Protein AF-A0A938GWI3-F1 (afdb_monomer)

Structure (mmCIF, N/CA/C/O backbone):
data_AF-A0A938GWI3-F1
#
_entry.id   AF-A0A938GWI3-F1
#
loop_
_atom_site.group_PDB
_atom_site.id
_atom_site.type_symbol
_atom_site.label_atom_id
_atom_site.label_alt_id
_atom_site.label_comp_id
_atom_site.label_asym_id
_atom_site.label_entity_id
_atom_site.label_seq_id
_atom_site.pdbx_PDB_ins_code
_atom_site.Cartn_x
_atom_site.Cartn_y
_atom_site.Cartn_z
_atom_site.occupancy
_atom_site.B_iso_or_equiv
_atom_site.auth_seq_id
_atom_site.auth_comp_id
_atom_site.auth_asym_id
_atom_site.auth_atom_id
_atom_site.pdbx_PDB_model_num
ATOM 1 N N . MET A 1 1 ? -19.642 -51.545 -26.264 1.00 41.78 1 MET A N 1
ATOM 2 C CA . MET A 1 1 ? -19.628 -50.093 -26.541 1.00 41.78 1 MET A CA 1
ATOM 3 C C . MET A 1 1 ? -18.316 -49.538 -25.989 1.00 41.78 1 MET A C 1
ATOM 5 O O . MET A 1 1 ? -18.138 -49.517 -24.781 1.00 41.78 1 MET A O 1
ATOM 9 N N . LYS A 1 2 ? -17.328 -49.290 -26.862 1.00 34.31 2 LYS A N 1
ATOM 10 C CA . LYS A 1 2 ? -15.941 -48.938 -26.495 1.00 34.31 2 LYS A CA 1
ATOM 11 C C . LYS A 1 2 ? -15.847 -47.437 -26.185 1.00 34.31 2 LYS A C 1
ATOM 13 O O . LYS A 1 2 ? -16.178 -46.625 -27.044 1.00 34.31 2 LYS A O 1
ATOM 18 N N . LEU A 1 3 ? -15.401 -47.090 -24.980 1.00 35.56 3 LEU A N 1
ATOM 19 C CA . LEU A 1 3 ? -15.163 -45.714 -24.532 1.00 35.56 3 LEU A CA 1
ATOM 20 C C . LEU A 1 3 ? -13.854 -45.177 -25.140 1.00 35.56 3 LEU A C 1
ATOM 22 O O . LEU A 1 3 ? -12.814 -45.829 -25.057 1.00 35.56 3 LEU A O 1
ATOM 26 N N . ARG A 1 4 ? -13.917 -44.001 -25.776 1.00 36.09 4 ARG A N 1
ATOM 27 C CA . ARG A 1 4 ? -12.752 -43.244 -26.270 1.00 36.09 4 ARG A CA 1
ATOM 28 C C . ARG A 1 4 ? -12.123 -42.429 -25.123 1.00 36.09 4 ARG A C 1
ATOM 30 O O . ARG A 1 4 ? -12.880 -41.911 -24.305 1.00 36.09 4 ARG A O 1
ATOM 37 N N . PRO A 1 5 ? -10.789 -42.248 -25.078 1.00 44.22 5 PRO A N 1
ATOM 38 C CA . PRO A 1 5 ? -10.136 -41.331 -24.143 1.00 44.22 5 PRO A CA 1
ATOM 39 C C . PRO A 1 5 ? -10.112 -39.880 -24.682 1.00 44.22 5 PRO A C 1
ATOM 41 O O . PRO A 1 5 ? -10.332 -39.671 -25.880 1.00 44.22 5 PRO A O 1
ATOM 44 N N . PRO A 1 6 ? -9.853 -38.869 -23.825 1.00 41.25 6 PRO A N 1
ATOM 45 C CA . PRO A 1 6 ? -9.955 -37.459 -24.194 1.00 41.25 6 PRO A CA 1
ATOM 46 C C . PRO A 1 6 ? -8.734 -36.967 -24.987 1.00 41.25 6 PRO A C 1
ATOM 48 O O . PRO A 1 6 ? -7.589 -37.311 -24.685 1.00 41.25 6 PRO A O 1
ATOM 51 N N . LEU A 1 7 ? -8.992 -36.117 -25.987 1.00 37.25 7 LEU A N 1
ATOM 52 C CA . LEU A 1 7 ? -7.980 -35.369 -26.735 1.00 37.25 7 LEU A CA 1
ATOM 53 C C . LEU A 1 7 ? -7.201 -34.440 -25.787 1.00 37.25 7 LEU A C 1
ATOM 55 O O . LEU A 1 7 ? -7.762 -33.497 -25.233 1.00 37.25 7 LEU A O 1
ATOM 59 N N . ARG A 1 8 ? -5.891 -34.666 -25.654 1.00 39.28 8 ARG A N 1
ATOM 60 C CA . ARG A 1 8 ? -4.936 -33.661 -25.171 1.00 39.28 8 ARG A CA 1
ATOM 61 C C . ARG A 1 8 ? -4.488 -32.819 -26.366 1.00 39.28 8 ARG A C 1
ATOM 63 O O . ARG A 1 8 ? -3.848 -33.348 -27.271 1.00 39.28 8 ARG A O 1
ATOM 70 N N . SER A 1 9 ? -4.807 -31.524 -26.377 1.00 36.69 9 SER A N 1
ATOM 71 C CA . SER A 1 9 ? -4.233 -30.582 -27.342 1.00 36.69 9 SER A CA 1
ATOM 72 C C . SER A 1 9 ? -2.778 -30.291 -26.960 1.00 36.69 9 SER A C 1
ATOM 74 O O . SER A 1 9 ? -2.503 -29.507 -26.053 1.00 36.69 9 SER A O 1
ATOM 76 N N . LEU A 1 10 ? -1.840 -30.950 -27.634 1.00 33.00 10 LEU A N 1
ATOM 77 C CA . LEU A 1 10 ? -0.430 -30.573 -27.634 1.00 33.00 10 LEU A CA 1
ATOM 78 C C . LEU A 1 10 ? -0.254 -29.367 -28.563 1.00 33.00 10 LEU A C 1
ATOM 80 O O . LEU A 1 10 ? -0.295 -29.509 -29.783 1.00 33.00 10 LEU A O 1
ATOM 84 N N . LEU A 1 11 ? -0.060 -28.181 -27.987 1.00 32.81 11 LEU A N 1
ATOM 85 C CA . LEU A 1 11 ? 0.461 -27.031 -28.719 1.00 32.81 11 LEU A CA 1
ATOM 86 C C . LEU A 1 11 ? 1.984 -27.207 -28.819 1.00 32.81 11 LEU A C 1
ATOM 88 O O . LEU A 1 11 ? 2.709 -27.008 -27.845 1.00 32.81 11 LEU A O 1
ATOM 92 N N . ALA A 1 12 ? 2.463 -27.660 -29.976 1.00 32.34 12 ALA A N 1
ATOM 93 C CA . ALA A 1 12 ? 3.885 -27.787 -30.264 1.00 32.34 12 ALA A CA 1
ATOM 94 C C . ALA A 1 12 ? 4.472 -26.397 -30.564 1.00 32.34 12 ALA A C 1
ATOM 96 O O . ALA A 1 12 ? 4.184 -25.802 -31.598 1.00 32.34 12 ALA A O 1
ATOM 97 N N . CYS A 1 13 ? 5.289 -25.877 -29.648 1.00 30.31 13 CYS A N 1
ATOM 98 C CA . CYS A 1 13 ? 6.117 -24.697 -29.874 1.00 30.31 13 CYS A CA 1
ATOM 99 C C . CYS A 1 13 ? 7.451 -25.179 -30.464 1.00 30.31 13 CYS A C 1
ATOM 101 O O . CYS A 1 13 ? 8.297 -25.716 -29.750 1.00 30.31 13 CYS A O 1
ATOM 103 N N . SER A 1 14 ? 7.607 -25.091 -31.784 1.00 35.00 14 SER A N 1
ATOM 104 C CA . SER A 1 14 ? 8.823 -25.511 -32.483 1.00 35.00 14 SER A CA 1
ATOM 105 C C . SER A 1 14 ? 9.941 -24.488 -32.275 1.00 35.00 14 SER A C 1
ATOM 107 O O . SER A 1 14 ? 9.940 -23.415 -32.876 1.00 35.00 14 SER A O 1
ATOM 109 N N . LEU A 1 15 ? 10.892 -24.846 -31.411 1.00 34.69 15 LEU A N 1
ATOM 110 C CA . LEU A 1 15 ? 12.183 -24.187 -31.247 1.00 34.69 15 LEU A CA 1
ATOM 111 C C . LEU A 1 15 ? 13.176 -24.863 -32.206 1.00 34.69 15 LEU A C 1
ATOM 113 O O . LEU A 1 15 ? 13.614 -25.983 -31.945 1.00 34.69 15 LEU A O 1
ATOM 117 N N . THR A 1 16 ? 13.523 -24.225 -33.322 1.00 36.66 16 THR A N 1
ATOM 118 C CA . THR A 1 16 ? 14.569 -24.739 -34.220 1.00 36.66 16 THR A CA 1
ATOM 119 C C . THR A 1 16 ? 15.858 -23.958 -33.992 1.00 36.66 16 THR A C 1
ATOM 121 O O . THR A 1 16 ? 16.022 -22.840 -34.473 1.00 36.66 16 THR A O 1
ATOM 124 N N . CYS A 1 17 ? 16.779 -24.562 -33.241 1.00 34.75 17 CYS A N 1
ATOM 125 C CA . CYS A 1 17 ? 18.190 -24.192 -33.234 1.00 34.75 17 CYS A CA 1
ATOM 126 C C . CYS A 1 17 ? 18.841 -24.722 -34.519 1.00 34.75 17 CYS A C 1
ATOM 128 O O . CYS A 1 17 ? 18.759 -25.917 -34.792 1.00 34.75 17 CYS A O 1
ATOM 130 N N . LEU A 1 18 ? 19.522 -23.866 -35.280 1.00 35.09 18 LEU A N 1
ATOM 131 C CA . LEU A 1 18 ? 20.391 -24.283 -36.381 1.00 35.09 18 LEU A CA 1
ATOM 132 C C . LEU A 1 18 ? 21.760 -23.623 -36.213 1.00 35.09 18 LEU A C 1
ATOM 134 O O . LEU A 1 18 ? 21.879 -22.401 -36.249 1.00 35.09 18 LEU A O 1
ATOM 138 N N . ALA A 1 19 ? 22.786 -24.453 -36.041 1.00 35.75 19 ALA A N 1
ATOM 139 C CA . ALA A 1 19 ? 24.189 -24.084 -36.175 1.00 35.75 19 ALA A CA 1
ATOM 140 C C . ALA A 1 19 ? 24.900 -25.142 -37.036 1.00 35.75 19 ALA A C 1
ATOM 142 O O . ALA A 1 19 ? 24.780 -26.333 -36.755 1.00 35.75 19 ALA A O 1
ATOM 143 N N . GLY A 1 20 ? 25.639 -24.690 -38.059 1.00 33.53 20 GLY A N 1
ATOM 144 C CA . GLY A 1 20 ? 26.592 -25.493 -38.842 1.00 33.53 20 GLY A CA 1
ATOM 145 C C . GLY A 1 20 ? 26.688 -25.107 -40.337 1.00 33.53 20 GLY A C 1
ATOM 146 O O . GLY A 1 20 ? 25.699 -25.285 -41.043 1.00 33.53 20 GLY A O 1
ATOM 147 N N . PRO A 1 21 ? 27.837 -24.597 -40.843 1.00 46.34 21 PRO A N 1
ATOM 148 C CA . PRO A 1 21 ? 28.071 -24.236 -42.255 1.00 46.34 21 PRO A CA 1
ATOM 149 C C . PRO A 1 21 ? 28.984 -25.271 -42.980 1.00 46.34 21 PRO A C 1
ATOM 151 O O . PRO A 1 21 ? 29.351 -26.273 -42.370 1.00 46.34 21 PRO A O 1
ATOM 154 N N . PRO A 1 22 ? 29.473 -25.019 -44.215 1.00 50.03 22 PRO A N 1
ATOM 155 C CA . PRO A 1 22 ? 28.731 -24.976 -45.477 1.00 50.03 22 PRO A CA 1
ATOM 156 C C . PRO A 1 22 ? 29.276 -26.003 -46.504 1.00 50.03 22 PRO A C 1
ATOM 158 O O . PRO A 1 22 ? 30.415 -26.455 -46.410 1.00 50.03 22 PRO A O 1
ATOM 161 N N . ALA A 1 23 ? 28.508 -26.310 -47.553 1.00 37.25 23 ALA A N 1
ATOM 162 C CA . ALA A 1 23 ? 29.032 -26.961 -48.758 1.00 37.25 23 ALA A CA 1
ATOM 163 C C . ALA A 1 23 ? 28.577 -26.185 -49.999 1.00 37.25 23 ALA A C 1
ATOM 165 O O . ALA A 1 23 ? 27.385 -25.967 -50.213 1.00 37.25 23 ALA A O 1
ATOM 166 N N . ALA A 1 24 ? 29.552 -25.723 -50.778 1.00 40.31 24 ALA A N 1
ATOM 167 C CA . ALA A 1 24 ? 29.358 -24.967 -52.003 1.00 40.31 24 ALA A CA 1
ATOM 168 C C . ALA A 1 24 ? 28.996 -25.900 -53.166 1.00 40.31 24 ALA A C 1
ATOM 170 O O . ALA A 1 24 ? 29.684 -26.886 -53.415 1.00 40.31 24 ALA A O 1
ATOM 171 N N . SER A 1 25 ? 27.957 -25.544 -53.919 1.00 39.88 25 SER A N 1
ATOM 172 C CA . SER A 1 25 ? 27.730 -26.045 -55.273 1.00 39.88 25 SER A CA 1
ATOM 173 C C . SER A 1 25 ? 27.030 -24.959 -56.077 1.00 39.88 25 SER A C 1
ATOM 175 O O . SER A 1 25 ? 25.924 -24.537 -55.742 1.00 39.88 25 SER A O 1
ATOM 177 N N . ALA A 1 26 ? 27.708 -24.491 -57.121 1.00 42.53 26 ALA A N 1
ATOM 178 C CA . ALA A 1 26 ? 27.197 -23.528 -58.079 1.00 42.53 26 ALA A CA 1
ATOM 179 C C . ALA A 1 26 ? 26.054 -24.156 -58.889 1.00 42.53 26 ALA A C 1
ATOM 181 O O . ALA A 1 26 ? 26.248 -25.166 -59.564 1.00 42.53 26 ALA A O 1
ATOM 182 N N . ALA A 1 27 ? 24.872 -23.547 -58.831 1.00 39.91 27 ALA A N 1
ATOM 183 C CA . ALA A 1 27 ? 23.747 -23.872 -59.696 1.00 39.91 27 ALA A CA 1
ATOM 184 C C . ALA A 1 27 ? 23.220 -22.584 -60.335 1.00 39.91 27 ALA A C 1
ATOM 186 O O . ALA A 1 27 ? 23.140 -21.533 -59.703 1.00 39.91 27 ALA A O 1
ATOM 187 N N . GLN A 1 28 ? 22.957 -22.697 -61.631 1.00 38.47 28 GLN A N 1
ATOM 188 C CA . GLN A 1 28 ? 22.756 -21.631 -62.599 1.00 38.47 28 GLN A CA 1
ATOM 189 C C . GLN A 1 28 ? 21.515 -20.781 -62.305 1.00 38.47 28 GLN A C 1
ATOM 191 O O . GLN A 1 28 ? 20.419 -21.292 -62.084 1.00 38.47 28 GLN A O 1
ATOM 196 N N . THR A 1 29 ? 21.692 -19.464 -62.368 1.00 35.62 29 THR A N 1
ATOM 197 C CA . THR A 1 29 ? 20.630 -18.472 -62.203 1.00 35.62 29 THR A CA 1
ATOM 198 C C . THR A 1 29 ? 19.805 -18.363 -63.486 1.00 35.62 29 THR A C 1
ATOM 200 O O . THR A 1 29 ? 20.138 -17.597 -64.387 1.00 35.62 29 THR A O 1
ATOM 203 N N . THR A 1 30 ? 18.699 -19.098 -63.579 1.00 40.84 30 THR A N 1
ATOM 204 C CA . THR A 1 30 ? 17.601 -18.740 -64.488 1.00 40.84 30 THR A CA 1
ATOM 205 C C . THR A 1 30 ? 16.716 -17.717 -63.788 1.00 40.84 30 THR A C 1
ATOM 207 O O . THR A 1 30 ? 16.038 -18.038 -62.813 1.00 40.84 30 THR A O 1
ATOM 210 N N . ALA A 1 31 ? 16.748 -16.473 -64.264 1.00 42.22 31 ALA A N 1
ATOM 211 C CA . ALA A 1 31 ? 15.901 -15.393 -63.779 1.00 42.22 31 ALA A CA 1
ATOM 212 C C . ALA A 1 31 ? 14.428 -15.681 -64.120 1.00 42.22 31 ALA A C 1
ATOM 214 O O . ALA A 1 31 ? 13.951 -15.359 -65.205 1.00 42.22 31 ALA A O 1
ATOM 215 N N . GLN A 1 32 ? 13.709 -16.304 -63.186 1.00 45.94 32 GLN A N 1
ATOM 216 C CA . GLN A 1 32 ? 12.251 -16.269 -63.150 1.00 45.94 32 GLN A CA 1
ATOM 217 C C . GLN A 1 32 ? 11.808 -15.063 -62.320 1.00 45.94 32 GLN A C 1
ATOM 219 O O . GLN A 1 32 ? 12.309 -14.804 -61.227 1.00 45.94 32 GLN A O 1
ATOM 224 N N . SER A 1 33 ? 10.883 -14.300 -62.893 1.00 50.31 33 SER A N 1
ATOM 225 C CA . SER A 1 33 ? 10.325 -13.060 -62.368 1.00 50.31 33 SER A CA 1
ATOM 226 C C . SER A 1 33 ? 9.666 -13.252 -60.999 1.00 50.31 33 SER A C 1
ATOM 228 O O . SER A 1 33 ? 8.560 -13.785 -60.908 1.00 50.31 33 SER A O 1
ATOM 230 N N . ALA A 1 34 ? 10.290 -12.736 -59.942 1.00 48.03 34 ALA A N 1
ATOM 231 C CA . ALA A 1 34 ? 9.587 -12.429 -58.705 1.00 48.03 34 ALA A CA 1
ATOM 232 C C . ALA A 1 34 ? 8.985 -11.028 -58.851 1.00 48.03 34 ALA A C 1
ATOM 234 O O . ALA A 1 34 ? 9.629 -10.023 -58.551 1.00 48.03 34 ALA A O 1
ATOM 235 N N . ALA A 1 35 ? 7.755 -10.954 -59.366 1.00 48.25 35 ALA A N 1
ATOM 236 C CA . ALA A 1 35 ? 6.928 -9.771 -59.173 1.00 48.25 35 ALA A CA 1
ATOM 237 C C . ALA A 1 35 ? 6.836 -9.539 -57.658 1.00 48.25 35 ALA A C 1
ATOM 239 O O . ALA A 1 35 ? 6.271 -10.356 -56.931 1.00 48.25 35 ALA A O 1
ATOM 240 N N . GLY A 1 36 ? 7.496 -8.484 -57.181 1.00 48.22 36 GLY A N 1
ATOM 241 C CA . GLY A 1 36 ? 7.551 -8.152 -55.769 1.00 48.22 36 GLY A CA 1
ATOM 242 C C . GLY A 1 36 ? 6.139 -7.958 -55.233 1.00 48.22 36 GLY A C 1
ATOM 243 O O . GLY A 1 36 ? 5.452 -7.012 -55.613 1.00 48.22 36 GLY A O 1
ATOM 244 N N . LEU A 1 37 ? 5.713 -8.847 -54.337 1.00 52.62 37 LEU A N 1
ATOM 245 C CA . LEU A 1 37 ? 4.603 -8.573 -53.438 1.00 52.62 37 LEU A CA 1
ATOM 246 C C . LEU A 1 37 ? 5.056 -7.430 -52.532 1.00 52.62 37 LEU A C 1
ATOM 248 O O . LEU A 1 37 ? 5.735 -7.645 -51.528 1.00 52.62 37 LEU A O 1
ATOM 252 N N . ALA A 1 38 ? 4.728 -6.200 -52.923 1.00 57.66 38 ALA A N 1
ATOM 253 C CA . ALA A 1 38 ? 4.789 -5.075 -52.010 1.00 57.66 38 ALA A CA 1
ATOM 254 C C . ALA A 1 38 ? 3.950 -5.453 -50.777 1.00 57.66 38 ALA A C 1
ATOM 256 O O . ALA A 1 38 ? 2.804 -5.883 -50.950 1.00 57.66 38 ALA A O 1
ATOM 257 N N . PRO A 1 39 ? 4.486 -5.352 -49.548 1.00 58.34 39 PRO A N 1
ATOM 258 C CA . PRO A 1 39 ? 3.690 -5.607 -48.363 1.00 58.34 39 PRO A CA 1
ATOM 259 C C . PRO A 1 39 ? 2.547 -4.594 -48.367 1.00 58.34 39 PRO A C 1
ATOM 261 O O . PRO A 1 39 ? 2.767 -3.393 -48.218 1.00 58.34 39 PRO A O 1
ATOM 264 N N . THR A 1 40 ? 1.321 -5.063 -48.587 1.00 60.84 40 THR A N 1
ATOM 265 C CA . THR A 1 40 ? 0.128 -4.249 -48.376 1.00 60.84 40 THR A CA 1
ATOM 266 C C . THR A 1 40 ? 0.125 -3.880 -46.903 1.00 60.84 40 THR A C 1
ATOM 268 O O . THR A 1 40 ? -0.092 -4.749 -46.056 1.00 60.84 40 THR A O 1
ATOM 271 N N . ALA A 1 41 ? 0.439 -2.622 -46.591 1.00 66.56 41 ALA A N 1
ATOM 272 C CA . ALA A 1 41 ? 0.349 -2.103 -45.238 1.00 66.56 41 ALA A CA 1
ATOM 273 C C . ALA A 1 41 ? -1.100 -2.293 -44.772 1.00 66.56 41 ALA A C 1
ATOM 275 O O . ALA A 1 41 ? -2.008 -1.605 -45.237 1.00 66.56 41 ALA A O 1
ATOM 276 N N . GLY A 1 42 ? -1.325 -3.305 -43.933 1.00 76.25 42 GLY A N 1
ATOM 277 C CA . GLY A 1 42 ? -2.640 -3.581 -43.375 1.00 76.25 42 GLY A CA 1
ATOM 278 C C . GLY A 1 42 ? -3.124 -2.375 -42.576 1.00 76.25 42 GLY A C 1
ATOM 279 O O . GLY A 1 42 ? -2.324 -1.682 -41.945 1.00 76.25 42 GLY A O 1
ATOM 280 N N . ALA A 1 43 ? -4.431 -2.115 -42.608 1.00 84.31 43 ALA A N 1
ATOM 281 C CA . ALA A 1 43 ? -5.024 -1.048 -41.814 1.00 84.31 43 ALA A CA 1
ATOM 282 C C . ALA A 1 43 ? -4.722 -1.274 -40.322 1.00 84.31 43 ALA A C 1
ATOM 284 O O . ALA A 1 43 ? -5.015 -2.337 -39.769 1.00 84.31 43 ALA A O 1
ATOM 285 N N . LEU A 1 44 ? -4.130 -0.273 -39.668 1.00 89.00 44 LEU A N 1
ATOM 286 C CA . LEU A 1 44 ? -3.909 -0.305 -38.226 1.00 89.00 44 LEU A CA 1
ATOM 287 C C . LEU A 1 44 ? -5.266 -0.246 -37.521 1.00 89.00 44 LEU A C 1
ATOM 289 O O . LEU A 1 44 ? -6.067 0.648 -37.782 1.00 89.00 44 LEU A O 1
ATOM 293 N N . THR A 1 45 ? -5.520 -1.202 -36.631 1.00 92.12 45 THR A N 1
ATOM 294 C CA . THR A 1 45 ? -6.724 -1.231 -35.795 1.00 92.12 45 THR A CA 1
ATOM 295 C C . THR A 1 45 ? -6.304 -1.117 -34.339 1.00 92.12 45 THR A C 1
ATOM 297 O O . THR A 1 45 ? -5.531 -1.945 -33.857 1.00 92.12 45 THR A O 1
ATOM 300 N N . THR A 1 46 ? -6.828 -0.115 -33.637 1.00 93.00 46 THR A N 1
ATOM 301 C CA . THR A 1 46 ? -6.640 0.040 -32.191 1.00 93.00 46 THR A CA 1
ATOM 302 C C . THR A 1 46 ? -7.902 -0.445 -31.486 1.00 93.00 46 THR A C 1
ATOM 304 O O . THR A 1 46 ? -8.973 0.110 -31.729 1.00 93.00 46 T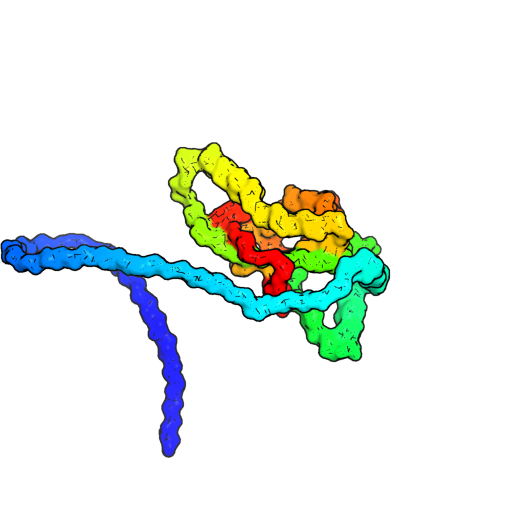HR A O 1
ATOM 307 N N . PRO A 1 47 ? -7.828 -1.492 -30.651 1.00 92.44 47 PRO A N 1
ATOM 308 C CA . PRO A 1 47 ? -8.983 -1.935 -29.886 1.00 92.44 47 PRO A CA 1
ATOM 309 C C . PRO A 1 47 ? -9.299 -0.944 -28.759 1.00 92.44 47 PRO A C 1
ATOM 311 O O . PRO A 1 47 ? -8.404 -0.509 -28.035 1.00 92.44 47 PRO A O 1
ATOM 314 N N . GLU A 1 48 ? -10.583 -0.643 -28.572 1.00 93.75 48 GLU A N 1
ATOM 315 C CA . GLU A 1 48 ? -11.059 0.182 -27.459 1.00 93.75 48 GLU A CA 1
ATOM 316 C C . GLU A 1 48 ? -11.161 -0.647 -26.163 1.00 93.75 48 GLU A C 1
ATOM 318 O O . GLU A 1 48 ? -11.755 -1.737 -26.172 1.00 93.75 48 GLU A O 1
ATOM 323 N N . PRO A 1 49 ? -10.618 -0.168 -25.028 1.00 90.00 49 PRO A N 1
ATOM 324 C CA . PRO A 1 49 ? -10.711 -0.878 -23.758 1.00 90.00 49 PRO A CA 1
ATOM 325 C C . PRO A 1 49 ? -12.158 -0.909 -23.243 1.00 90.00 49 PRO A C 1
ATOM 327 O O . PRO A 1 49 ? -12.886 0.081 -23.310 1.00 90.00 49 PRO A O 1
ATOM 330 N N . ARG A 1 50 ? -12.585 -2.042 -22.665 1.00 91.56 50 ARG A N 1
ATOM 331 C CA . ARG A 1 50 ? -13.923 -2.189 -22.063 1.00 91.56 50 ARG A CA 1
ATOM 332 C C . ARG A 1 50 ? -13.851 -2.517 -20.577 1.00 91.56 50 ARG A C 1
ATOM 334 O O . ARG A 1 50 ? -13.450 -3.614 -20.194 1.00 91.56 50 ARG A O 1
ATOM 341 N N . ARG A 1 51 ? -14.322 -1.592 -19.737 1.00 89.81 51 ARG A N 1
ATOM 342 C CA . ARG A 1 51 ? -14.520 -1.822 -18.301 1.00 89.81 51 ARG A CA 1
ATOM 343 C C . ARG A 1 51 ? -15.881 -2.470 -18.058 1.00 89.81 51 ARG A C 1
ATOM 345 O O . ARG A 1 51 ? -16.906 -1.798 -18.086 1.00 89.81 51 ARG A O 1
ATOM 352 N N . ILE A 1 52 ? -15.872 -3.780 -17.823 1.00 93.62 52 ILE A N 1
ATOM 353 C CA . ILE A 1 52 ? -17.098 -4.561 -17.609 1.00 93.62 52 ILE A CA 1
ATOM 354 C C . ILE A 1 52 ? -17.633 -4.379 -16.186 1.00 93.62 52 ILE A C 1
ATOM 356 O O . ILE A 1 52 ? -18.813 -4.098 -15.996 1.00 93.62 52 ILE A O 1
ATOM 360 N N . LEU A 1 53 ? -16.762 -4.508 -15.182 1.00 92.44 53 LEU A N 1
ATOM 361 C CA . LEU A 1 53 ? -17.153 -4.382 -13.783 1.00 92.44 53 LEU A CA 1
ATOM 362 C C . LEU A 1 53 ? -17.173 -2.910 -13.356 1.00 92.44 53 LEU A C 1
ATOM 364 O O . LEU A 1 53 ? -16.152 -2.213 -13.399 1.00 92.44 53 LEU A O 1
ATOM 368 N N . GLN A 1 54 ? -18.348 -2.456 -12.933 1.00 92.44 54 GLN A N 1
ATOM 369 C CA . GLN A 1 54 ? -18.557 -1.116 -12.398 1.00 92.44 54 GLN A CA 1
ATOM 370 C C . GLN A 1 54 ? -18.382 -1.105 -10.881 1.00 92.44 54 GLN A C 1
ATOM 372 O O . GLN A 1 54 ? -18.656 -2.094 -10.199 1.00 92.44 54 GLN A O 1
ATOM 377 N N . ASN A 1 55 ? -17.920 0.027 -10.353 1.00 93.62 55 ASN A N 1
ATOM 378 C CA . ASN A 1 55 ? -17.812 0.203 -8.911 1.00 93.62 55 ASN A CA 1
ATOM 379 C C . ASN A 1 55 ? -19.195 0.327 -8.283 1.00 93.62 55 ASN A C 1
ATOM 381 O O . ASN A 1 55 ? -20.098 0.938 -8.852 1.00 93.62 55 ASN A O 1
ATOM 385 N N . LYS A 1 56 ? -19.324 -0.205 -7.070 1.00 92.56 56 LYS A N 1
ATOM 386 C CA . LYS A 1 56 ? -20.495 0.039 -6.233 1.00 92.56 56 LYS A CA 1
ATOM 387 C C . LYS A 1 56 ? -20.381 1.426 -5.600 1.00 92.56 56 LYS A C 1
ATOM 389 O O . LYS A 1 56 ? -19.300 1.811 -5.156 1.00 92.56 56 LYS A O 1
ATOM 394 N N . SER A 1 57 ? -21.488 2.159 -5.554 1.00 93.38 57 SER A N 1
ATOM 395 C CA . SER A 1 57 ? -21.605 3.389 -4.770 1.00 93.38 57 SER A CA 1
ATOM 396 C C . SER A 1 57 ? -21.769 3.061 -3.288 1.00 93.38 57 SER A C 1
ATOM 398 O O . SER A 1 57 ? -22.412 2.071 -2.939 1.00 93.38 57 SER A O 1
ATOM 400 N N . PHE A 1 58 ? -21.238 3.914 -2.424 1.00 93.62 58 PHE A N 1
ATOM 401 C CA . PHE A 1 58 ? -21.418 3.855 -0.977 1.00 93.62 58 PHE A CA 1
ATOM 402 C C . PHE A 1 58 ? -21.380 5.278 -0.405 1.00 93.62 58 PHE A C 1
ATOM 404 O O . PHE A 1 58 ? -20.976 6.211 -1.102 1.00 93.62 58 PHE A O 1
ATOM 411 N N . ASP A 1 59 ? -21.826 5.445 0.839 1.00 95.88 59 ASP A N 1
ATOM 412 C CA . ASP A 1 59 ? -21.713 6.719 1.551 1.00 95.88 59 ASP A CA 1
ATOM 413 C C . ASP A 1 59 ? -20.264 6.930 2.009 1.00 95.88 59 ASP A C 1
ATOM 415 O O . ASP A 1 59 ? -19.771 6.235 2.896 1.00 95.88 59 ASP A O 1
ATOM 419 N N . ASP A 1 60 ? -19.583 7.875 1.365 1.00 94.38 60 ASP A N 1
ATOM 420 C CA . ASP A 1 60 ? -18.209 8.274 1.678 1.00 94.38 60 ASP A CA 1
ATOM 421 C C . ASP A 1 60 ? -18.150 9.678 2.306 1.00 94.38 60 ASP A C 1
ATOM 423 O O . ASP A 1 60 ? -17.136 10.374 2.207 1.00 94.38 60 ASP A O 1
ATOM 427 N N . SER A 1 61 ? -19.243 10.132 2.930 1.00 96.81 61 SER A N 1
ATOM 428 C CA . SER A 1 61 ? -19.249 11.366 3.721 1.00 96.81 61 SER A CA 1
ATOM 429 C C . SER A 1 61 ? -18.305 11.263 4.924 1.00 96.81 61 SER A C 1
ATOM 431 O O . SER A 1 61 ? -18.044 10.176 5.444 1.00 96.81 61 SER A O 1
ATOM 433 N N . ASP A 1 62 ? -17.791 12.399 5.399 1.00 95.88 62 ASP A N 1
ATOM 434 C CA . ASP A 1 62 ? -16.861 12.413 6.537 1.00 95.88 62 ASP A CA 1
ATOM 435 C C . ASP A 1 62 ? -17.493 11.814 7.805 1.00 95.88 62 ASP A C 1
ATOM 437 O O . ASP A 1 62 ? -16.837 11.050 8.508 1.00 95.88 62 ASP A O 1
ATOM 441 N N . ALA A 1 63 ? -18.791 12.048 8.030 1.00 97.44 63 ALA A N 1
ATOM 442 C CA . ALA A 1 63 ? -19.535 11.466 9.147 1.00 97.44 63 ALA A CA 1
ATOM 443 C C . ALA A 1 63 ? -19.637 9.930 9.058 1.00 97.44 63 ALA A C 1
ATOM 445 O O . ALA A 1 63 ? -19.440 9.232 10.056 1.00 97.44 63 ALA A O 1
ATOM 446 N N . ALA A 1 64 ? -19.916 9.381 7.869 1.00 97.56 64 ALA A N 1
ATOM 447 C CA . ALA A 1 64 ? -19.954 7.933 7.668 1.00 97.56 64 ALA A CA 1
ATOM 448 C C . ALA A 1 64 ? -18.573 7.302 7.888 1.00 97.56 64 ALA A C 1
ATOM 450 O O . ALA A 1 64 ? -18.453 6.267 8.548 1.00 97.56 64 ALA A O 1
ATOM 451 N N . ARG A 1 65 ? -17.519 7.956 7.388 1.00 97.31 65 ARG A N 1
ATOM 452 C CA . ARG A 1 65 ? -16.135 7.508 7.563 1.00 97.31 65 ARG A CA 1
ATOM 453 C C . ARG A 1 65 ? -15.717 7.513 9.029 1.00 97.31 65 ARG A C 1
ATOM 455 O O . ARG A 1 65 ? -15.182 6.514 9.500 1.00 97.31 65 ARG A O 1
ATOM 462 N N . GLU A 1 66 ? -15.983 8.597 9.750 1.00 97.50 66 GLU A N 1
ATOM 463 C CA . GLU A 1 66 ? -15.684 8.716 11.180 1.00 97.50 66 GLU A CA 1
ATOM 464 C C . GLU A 1 66 ? -16.383 7.616 11.984 1.00 97.50 66 GLU A C 1
ATOM 466 O O . GLU A 1 66 ? -15.741 6.917 12.768 1.00 97.50 66 GLU A O 1
ATOM 471 N N . ARG A 1 67 ? -17.670 7.371 11.704 1.00 98.06 67 ARG A N 1
ATOM 472 C CA . ARG A 1 67 ? -18.429 6.283 12.332 1.00 98.06 67 ARG A CA 1
ATOM 473 C C . ARG A 1 67 ? -17.800 4.909 12.085 1.00 98.06 67 ARG A C 1
ATOM 475 O O . ARG A 1 67 ? -17.743 4.098 13.004 1.00 98.06 67 ARG A O 1
ATOM 482 N N . ILE A 1 68 ? -17.343 4.631 10.862 1.00 97.50 68 ILE A N 1
ATOM 483 C CA . ILE A 1 68 ? -16.664 3.366 10.534 1.00 97.50 68 ILE A CA 1
ATOM 484 C C . ILE A 1 68 ? -15.340 3.260 11.295 1.00 97.50 68 ILE A C 1
ATOM 486 O O . ILE A 1 68 ? -15.062 2.225 11.892 1.00 97.50 68 ILE A O 1
ATOM 490 N N . LEU A 1 69 ? -14.532 4.321 11.315 1.00 97.38 69 LEU A N 1
ATOM 491 C CA . LEU A 1 69 ? -13.255 4.317 12.028 1.00 97.38 69 LEU A CA 1
ATOM 492 C C . LEU A 1 69 ? -13.438 4.085 13.533 1.00 97.38 69 LEU A C 1
ATOM 494 O O . LEU A 1 69 ? -12.659 3.337 14.117 1.00 97.38 69 LEU A O 1
ATOM 498 N N . GLU A 1 70 ? -14.470 4.671 14.143 1.00 97.62 70 GLU A N 1
ATOM 499 C CA . GLU A 1 70 ? -14.799 4.455 15.557 1.00 97.62 70 GLU A CA 1
ATOM 500 C C . GLU A 1 70 ? -15.154 2.989 15.837 1.00 97.62 70 GLU A C 1
ATOM 502 O O . GLU A 1 70 ? -14.586 2.382 16.740 1.00 97.62 70 GLU A O 1
ATOM 507 N N . LEU A 1 71 ? -16.028 2.386 15.020 1.00 97.31 71 LEU A N 1
ATOM 508 C CA . LEU A 1 71 ? -16.460 0.992 15.192 1.00 97.31 71 LEU A CA 1
ATOM 509 C C . LEU A 1 71 ? -15.306 -0.015 15.099 1.00 97.31 71 LEU A C 1
ATOM 511 O O . LEU A 1 71 ? -15.365 -1.071 15.724 1.00 97.31 71 LEU A O 1
ATOM 515 N N . PHE A 1 72 ? -14.271 0.296 14.316 1.00 96.94 72 PHE A N 1
ATOM 516 C CA . PHE A 1 72 ? -13.150 -0.608 14.061 1.00 96.94 72 PHE A CA 1
ATOM 517 C C . PHE A 1 72 ? -11.887 -0.287 14.873 1.00 96.94 72 PHE A C 1
ATOM 519 O O . PHE A 1 72 ? -10.961 -1.099 14.847 1.00 96.94 72 PHE A O 1
ATOM 526 N N . ARG A 1 73 ? -11.824 0.850 15.589 1.00 92.25 73 ARG A N 1
ATOM 527 C CA . ARG A 1 73 ? -10.599 1.375 16.230 1.00 92.25 73 ARG A CA 1
ATOM 528 C C . ARG A 1 73 ? -9.845 0.324 17.047 1.00 92.25 73 ARG A C 1
ATOM 530 O O . ARG A 1 73 ? -8.629 0.210 16.909 1.00 92.25 73 ARG A O 1
ATOM 537 N N . ASP A 1 74 ? -10.571 -0.459 17.842 1.00 90.50 74 ASP A N 1
ATOM 538 C CA . ASP A 1 74 ? -9.980 -1.412 18.786 1.00 90.50 74 ASP A CA 1
ATOM 539 C C . ASP A 1 74 ? -10.122 -2.882 18.355 1.00 90.50 74 ASP A C 1
ATOM 541 O O . ASP A 1 74 ? -9.512 -3.770 18.960 1.00 90.50 74 ASP A O 1
ATOM 545 N N . LEU A 1 75 ? -10.825 -3.160 17.250 1.00 94.69 75 LEU A N 1
ATOM 546 C CA . LEU A 1 75 ? -11.079 -4.524 16.777 1.00 94.69 75 LEU A CA 1
ATOM 547 C C . LEU A 1 75 ? -9.830 -5.175 16.183 1.00 94.69 75 LEU A C 1
ATOM 549 O O . LEU A 1 75 ? -9.134 -4.606 15.331 1.00 94.69 75 LEU A O 1
ATOM 553 N N . ARG A 1 76 ? -9.532 -6.402 16.614 1.00 93.69 76 ARG A N 1
ATOM 554 C CA . ARG A 1 76 ? -8.535 -7.256 15.959 1.00 93.69 76 ARG A CA 1
ATOM 555 C C . ARG A 1 76 ? -9.118 -7.755 14.642 1.00 93.69 76 ARG A C 1
ATOM 557 O O . ARG A 1 76 ? -10.328 -7.889 14.500 1.00 93.69 76 ARG A O 1
ATOM 564 N N . VAL A 1 77 ? -8.247 -8.118 13.701 1.00 93.56 77 VAL A N 1
ATOM 565 C CA . VAL A 1 77 ? -8.686 -8.734 12.435 1.00 93.56 77 VAL A CA 1
ATOM 566 C C . VAL A 1 77 ? -9.553 -9.969 12.699 1.00 93.56 77 VAL A C 1
ATOM 568 O O . VAL A 1 77 ? -10.559 -10.146 12.032 1.00 93.56 77 VAL A O 1
ATOM 571 N N . THR A 1 78 ? -9.226 -10.765 13.722 1.00 94.25 78 THR A N 1
ATOM 572 C CA . THR A 1 78 ? -10.030 -11.929 14.120 1.00 94.25 78 THR A CA 1
ATOM 573 C C . THR A 1 78 ? -11.422 -11.550 14.619 1.00 94.25 78 THR A C 1
ATOM 575 O O . THR A 1 78 ? -12.366 -12.236 14.272 1.00 94.25 78 THR A O 1
ATOM 578 N N . ASP A 1 79 ? -11.575 -10.438 15.349 1.00 96.38 79 ASP A N 1
ATOM 579 C CA . ASP A 1 79 ? -12.898 -9.981 15.809 1.00 96.38 79 ASP A CA 1
ATOM 580 C C . ASP A 1 79 ? -13.786 -9.593 14.613 1.00 96.38 79 ASP A C 1
ATOM 582 O O . ASP A 1 79 ? -14.990 -9.842 14.605 1.00 96.38 79 ASP A O 1
ATOM 586 N N . VAL A 1 80 ? -13.180 -9.006 13.573 1.00 95.75 80 VAL A N 1
ATOM 587 C CA . VAL A 1 80 ? -13.866 -8.685 12.315 1.00 95.75 80 VAL A CA 1
ATOM 588 C C . VAL A 1 80 ? -14.230 -9.960 11.551 1.00 95.75 80 VAL A C 1
ATOM 590 O O . VAL A 1 80 ? -15.356 -10.062 11.073 1.00 95.75 80 VAL A O 1
ATOM 593 N N . CYS A 1 81 ? -13.314 -10.930 11.453 1.00 95.88 81 CYS A N 1
ATOM 594 C CA . CYS A 1 81 ? -13.586 -12.227 10.827 1.00 95.88 81 CYS A CA 1
ATOM 595 C C . CYS A 1 81 ? -14.736 -12.960 11.528 1.00 95.88 81 CYS A C 1
ATOM 597 O O . CYS A 1 81 ? -15.689 -13.336 10.858 1.00 95.88 81 CYS A O 1
ATOM 599 N N . ASP A 1 82 ? -14.715 -13.065 12.859 1.00 97.12 82 ASP A N 1
ATOM 600 C CA . ASP A 1 82 ? -15.785 -13.706 13.635 1.00 97.12 82 ASP A CA 1
ATOM 601 C C . ASP A 1 82 ? -17.145 -13.019 13.387 1.00 97.12 82 ASP A C 1
ATOM 603 O O . ASP A 1 82 ? -18.180 -13.676 13.251 1.00 97.12 82 ASP A O 1
ATOM 607 N N . GLY A 1 83 ? -17.152 -11.685 13.277 1.00 96.44 83 GLY A N 1
ATOM 608 C CA . GLY A 1 83 ? -18.346 -10.912 12.935 1.00 96.44 83 GLY A CA 1
ATOM 609 C C . GLY A 1 83 ? -18.861 -11.165 11.513 1.00 96.44 83 GLY A C 1
ATOM 610 O O . GLY A 1 83 ? -20.074 -11.244 11.314 1.00 96.44 83 GLY A O 1
ATOM 611 N N . LEU A 1 84 ? -17.964 -11.312 10.532 1.00 97.12 84 LEU A N 1
ATOM 612 C CA . LEU A 1 84 ? -18.313 -11.675 9.152 1.00 97.12 84 LEU A CA 1
ATOM 613 C C . LEU A 1 84 ? -18.848 -13.110 9.073 1.00 97.12 84 LEU A C 1
ATOM 615 O O . LEU A 1 84 ? -19.871 -13.348 8.427 1.00 97.12 84 LEU A O 1
ATOM 619 N N . ASP A 1 85 ? -18.221 -14.044 9.782 1.00 97.50 85 ASP A N 1
ATOM 620 C CA . ASP A 1 85 ? -18.650 -15.438 9.866 1.00 97.50 85 ASP A CA 1
ATOM 621 C C . ASP A 1 85 ? -20.065 -15.547 10.447 1.00 97.50 85 ASP A C 1
ATOM 623 O O . ASP A 1 85 ? -20.906 -16.274 9.912 1.00 97.50 85 ASP A O 1
ATOM 627 N N . ALA A 1 86 ? -20.368 -14.767 11.490 1.00 97.81 86 ALA A N 1
ATOM 628 C CA . ALA A 1 86 ? -21.684 -14.741 12.128 1.00 97.81 86 ALA A CA 1
ATOM 629 C C . ALA A 1 86 ? -22.825 -14.307 11.186 1.00 97.81 86 ALA A C 1
ATOM 631 O O . ALA A 1 86 ? -23.979 -14.670 11.419 1.00 97.81 86 ALA A O 1
ATOM 632 N N . ILE A 1 87 ? -22.520 -13.558 10.119 1.00 97.81 87 ILE A N 1
ATOM 633 C CA . ILE A 1 87 ? -23.498 -13.100 9.117 1.00 97.81 87 ILE A CA 1
ATOM 634 C C . ILE A 1 87 ? -23.387 -13.837 7.774 1.00 97.81 87 ILE A C 1
ATOM 636 O O . ILE A 1 87 ? -24.009 -13.421 6.796 1.00 97.81 87 ILE A O 1
ATOM 640 N N . GLY A 1 88 ? -22.626 -14.935 7.715 1.00 97.44 88 GLY A N 1
ATOM 641 C CA . GLY A 1 88 ? -22.500 -15.759 6.509 1.00 97.44 88 GLY A CA 1
ATOM 642 C C . GLY A 1 88 ? -21.566 -15.182 5.440 1.00 97.44 88 GLY A C 1
ATOM 643 O O . GLY A 1 88 ? -21.730 -15.485 4.259 1.00 97.44 88 GLY A O 1
ATOM 644 N N . LEU A 1 89 ? -20.623 -14.323 5.834 1.00 96.69 89 LEU A N 1
ATOM 645 C CA . LEU A 1 89 ? -19.593 -13.743 4.966 1.00 96.69 89 LEU A CA 1
ATOM 646 C C . LEU A 1 89 ? -18.214 -14.356 5.245 1.00 96.69 89 LEU A C 1
ATOM 648 O O . LEU A 1 89 ? -17.209 -13.643 5.252 1.00 96.69 89 LEU A O 1
ATOM 652 N N . GLN A 1 90 ? -18.173 -15.673 5.466 1.00 95.75 90 GLN A N 1
ATOM 653 C CA . GLN A 1 90 ? -16.927 -16.406 5.684 1.00 95.75 90 GLN A CA 1
ATOM 654 C C . GLN A 1 90 ? -15.935 -16.155 4.545 1.00 95.75 90 GLN A C 1
ATOM 656 O O . GLN A 1 90 ? -16.316 -16.087 3.374 1.00 95.75 90 GLN A O 1
ATOM 661 N N . ASP A 1 91 ? -14.660 -16.013 4.905 1.00 90.75 91 ASP A N 1
ATOM 662 C CA . ASP A 1 91 ? -13.521 -15.804 4.000 1.00 90.75 91 ASP A CA 1
ATOM 663 C C . ASP A 1 91 ? -13.575 -14.530 3.124 1.00 90.75 91 ASP A C 1
ATOM 665 O O . ASP A 1 91 ? -12.649 -14.261 2.352 1.00 90.75 91 ASP A O 1
ATOM 669 N N . ILE A 1 92 ? -14.604 -13.683 3.252 1.00 92.44 92 ILE A N 1
ATOM 670 C CA . ILE A 1 92 ? -14.690 -12.431 2.493 1.00 92.44 92 ILE A CA 1
ATOM 671 C C . ILE A 1 92 ? -13.608 -11.456 2.956 1.00 92.44 92 ILE A C 1
ATOM 673 O O . ILE A 1 92 ? -13.524 -11.079 4.123 1.00 92.44 92 ILE A O 1
ATOM 677 N N . GLY A 1 93 ? -12.787 -11.005 2.006 1.00 88.25 93 GLY A N 1
ATOM 678 C CA . GLY A 1 93 ? -11.680 -10.087 2.274 1.00 88.25 93 GLY A CA 1
ATOM 679 C C . GLY A 1 93 ? -10.468 -10.749 2.938 1.00 88.25 93 GLY A C 1
ATOM 680 O O . GLY A 1 93 ? -9.494 -10.053 3.234 1.00 88.25 93 GLY A O 1
ATOM 681 N N . ALA A 1 94 ? -10.493 -12.069 3.155 1.00 92.75 94 ALA A N 1
ATOM 682 C CA . ALA A 1 94 ? -9.349 -12.807 3.667 1.00 92.75 94 ALA A CA 1
ATOM 683 C C . ALA A 1 94 ? -8.241 -12.862 2.606 1.00 92.75 94 ALA A C 1
ATOM 685 O O . ALA A 1 94 ? -8.419 -13.395 1.514 1.00 92.75 94 ALA A O 1
ATOM 686 N N . MET A 1 95 ? -7.078 -12.303 2.936 1.00 95.31 95 MET A N 1
ATOM 687 C CA . MET A 1 95 ? -5.906 -12.327 2.065 1.00 95.31 95 MET A CA 1
ATOM 688 C C . MET A 1 95 ? -5.008 -13.536 2.354 1.00 95.31 95 MET A C 1
ATOM 690 O O . MET A 1 95 ? -4.928 -14.036 3.477 1.00 95.31 95 MET A O 1
ATOM 694 N N . ASP A 1 96 ? -4.267 -13.951 1.332 1.00 95.69 96 ASP A N 1
ATOM 695 C CA . ASP A 1 96 ? -3.230 -14.978 1.358 1.00 95.69 96 ASP A CA 1
ATOM 696 C C . ASP A 1 96 ? -2.284 -14.782 2.548 1.00 95.69 96 ASP A C 1
ATOM 698 O O . ASP A 1 96 ? -1.669 -13.726 2.726 1.00 95.69 96 ASP A O 1
ATOM 702 N N . GLN A 1 97 ? -2.123 -15.841 3.343 1.00 95.44 97 GLN A N 1
ATOM 703 C CA . GLN A 1 97 ? -1.313 -15.838 4.557 1.00 95.44 97 GLN A CA 1
ATOM 704 C C . GLN A 1 97 ? 0.180 -15.585 4.307 1.00 95.44 97 GLN A C 1
ATOM 706 O O . GLN A 1 97 ? 0.927 -15.364 5.261 1.00 95.44 97 GLN A O 1
ATOM 711 N N . ALA A 1 98 ? 0.661 -15.630 3.068 1.00 96.38 98 ALA A N 1
ATOM 712 C CA . ALA A 1 98 ? 2.011 -15.201 2.734 1.00 96.38 98 ALA A CA 1
ATOM 713 C C . ALA A 1 98 ? 2.181 -13.674 2.833 1.00 96.38 98 ALA A C 1
ATOM 715 O O . ALA A 1 98 ? 3.303 -13.204 3.003 1.00 96.38 98 ALA A O 1
ATOM 716 N N . ILE A 1 99 ? 1.097 -12.891 2.772 1.00 97.19 99 ILE A N 1
ATOM 717 C CA . ILE A 1 99 ? 1.128 -11.443 3.000 1.00 97.19 99 ILE A CA 1
ATOM 718 C C . ILE A 1 99 ? 1.273 -11.193 4.504 1.00 97.19 99 ILE A C 1
ATOM 720 O O . ILE A 1 99 ? 0.362 -11.425 5.299 1.00 97.19 99 ILE A O 1
ATOM 724 N N . ARG A 1 100 ? 2.458 -10.736 4.914 1.00 97.31 100 ARG A N 1
ATOM 725 C CA . ARG A 1 100 ? 2.832 -10.568 6.324 1.00 97.31 100 ARG A CA 1
ATOM 726 C C . ARG A 1 100 ? 3.340 -9.152 6.593 1.00 97.31 100 ARG A C 1
ATOM 728 O O . ARG A 1 100 ? 3.867 -8.515 5.679 1.00 97.31 100 ARG A O 1
ATOM 735 N N . PRO A 1 101 ? 3.197 -8.651 7.833 1.00 97.31 101 PRO A N 1
ATOM 736 C CA . PRO A 1 101 ? 3.742 -7.353 8.185 1.00 97.31 101 PRO A CA 1
ATOM 737 C C . PRO A 1 101 ? 5.273 -7.394 8.184 1.00 97.31 101 PRO A C 1
ATOM 739 O O . PRO A 1 101 ? 5.868 -8.413 8.541 1.00 97.31 101 PRO A O 1
ATOM 742 N N . LEU A 1 102 ? 5.906 -6.276 7.829 1.00 97.62 102 LEU A N 1
ATOM 743 C CA . LEU A 1 102 ? 7.364 -6.133 7.891 1.00 97.62 102 LEU A CA 1
ATOM 744 C C . LEU A 1 102 ? 7.911 -6.197 9.328 1.00 97.62 102 LEU A C 1
ATOM 746 O O . LEU A 1 102 ? 9.043 -6.621 9.529 1.00 97.62 102 LEU A O 1
ATOM 750 N N . TRP A 1 103 ? 7.112 -5.808 10.325 1.00 96.94 103 TRP A N 1
ATOM 751 C CA . TRP A 1 103 ? 7.438 -5.933 11.747 1.00 96.94 103 TRP A CA 1
ATOM 752 C C . TRP A 1 103 ? 6.191 -6.240 12.567 1.00 96.94 103 TRP A C 1
ATOM 754 O O . TRP A 1 103 ? 5.060 -6.061 12.117 1.00 96.94 103 TRP A O 1
ATOM 764 N N . ARG A 1 104 ? 6.399 -6.685 13.804 1.00 95.56 104 ARG A N 1
ATOM 765 C CA . ARG A 1 104 ? 5.332 -6.868 14.782 1.00 95.56 104 ARG A CA 1
ATOM 766 C C . ARG A 1 104 ? 5.700 -6.143 16.060 1.00 95.56 104 ARG A C 1
ATOM 768 O O . ARG A 1 104 ? 6.840 -6.189 16.502 1.00 95.56 104 ARG A O 1
ATOM 775 N N . ASP A 1 105 ? 4.696 -5.516 16.636 1.00 94.06 105 ASP A N 1
ATOM 776 C CA . ASP A 1 105 ? 4.727 -4.951 17.976 1.00 94.06 105 ASP A CA 1
ATOM 777 C C . ASP A 1 105 ? 3.644 -5.680 18.762 1.00 94.06 105 ASP A C 1
ATOM 779 O O . ASP A 1 105 ? 2.463 -5.562 18.435 1.00 94.06 105 ASP A O 1
ATOM 783 N N . THR A 1 106 ? 4.054 -6.511 19.711 1.00 93.56 106 THR A N 1
ATOM 784 C CA . THR A 1 106 ? 3.153 -7.356 20.502 1.00 93.56 106 THR A CA 1
ATOM 785 C C . THR A 1 106 ? 2.673 -6.680 21.779 1.00 93.56 106 THR A C 1
ATOM 787 O O . THR A 1 106 ? 1.823 -7.242 22.459 1.00 93.56 106 THR A O 1
ATOM 790 N N . GLU A 1 107 ? 3.206 -5.503 22.111 1.00 93.75 107 GLU A N 1
ATOM 791 C CA . GLU A 1 107 ? 2.839 -4.769 23.322 1.00 93.75 107 GLU A CA 1
ATOM 792 C C . GLU A 1 107 ? 1.784 -3.711 23.015 1.00 93.75 107 GLU A C 1
ATOM 794 O O . GLU A 1 107 ? 0.737 -3.669 23.656 1.00 93.75 107 GLU A O 1
ATOM 799 N N . LYS A 1 108 ? 2.042 -2.865 22.010 1.00 93.00 108 LYS A N 1
ATOM 800 C CA . LYS A 1 108 ? 1.157 -1.740 21.659 1.00 93.00 108 LYS A CA 1
ATOM 801 C C . LYS A 1 108 ? 0.408 -1.961 20.355 1.00 93.00 108 LYS A C 1
ATOM 803 O O . LYS A 1 108 ? -0.438 -1.152 19.989 1.00 93.00 108 LYS A O 1
ATOM 808 N N . PHE A 1 109 ? 0.737 -3.028 19.629 1.00 92.62 109 PHE A N 1
ATOM 809 C CA . PHE A 1 109 ? 0.165 -3.336 18.323 1.00 92.62 109 PHE A CA 1
ATOM 810 C C . PHE A 1 109 ? 0.264 -2.197 17.297 1.00 92.62 109 PHE A C 1
ATOM 812 O O . PHE A 1 109 ? -0.579 -2.094 16.409 1.00 92.62 109 PHE A O 1
ATOM 819 N N . SER A 1 110 ? 1.335 -1.398 17.349 1.00 92.94 110 SER A N 1
ATOM 820 C CA . SER A 1 110 ? 1.552 -0.237 16.464 1.00 92.94 110 SER A CA 1
ATOM 821 C C . SER A 1 110 ? 1.649 -0.559 14.964 1.00 92.94 110 SER A C 1
ATOM 823 O O . SER A 1 110 ? 1.611 0.336 14.127 1.00 92.94 110 SER A O 1
ATOM 825 N N . HIS A 1 111 ? 1.767 -1.839 14.609 1.00 93.69 111 HIS A N 1
ATOM 826 C CA . HIS A 1 111 ? 1.756 -2.321 13.229 1.00 93.69 111 HIS A CA 1
ATOM 827 C C . HIS A 1 111 ? 0.337 -2.536 12.661 1.00 93.69 111 HIS A C 1
ATOM 829 O O . HIS A 1 111 ? 0.200 -2.814 11.471 1.00 93.69 111 HIS A O 1
ATOM 835 N N . ARG A 1 112 ? -0.715 -2.435 13.487 1.00 94.25 112 ARG A N 1
ATOM 836 C CA . ARG A 1 112 ? -2.115 -2.483 13.038 1.00 94.25 112 ARG A CA 1
ATOM 837 C C . ARG A 1 112 ? -2.530 -1.134 12.462 1.00 94.25 112 ARG A C 1
ATOM 839 O O . ARG A 1 112 ? -2.070 -0.087 12.902 1.00 94.25 112 ARG A O 1
ATOM 846 N N . PHE A 1 113 ? -3.459 -1.171 11.518 1.00 95.75 113 PHE A N 1
ATOM 847 C CA . PHE A 1 113 ? -4.111 0.017 10.986 1.00 95.75 113 PHE A CA 1
ATOM 848 C C . PHE A 1 113 ? -5.548 -0.305 10.588 1.00 95.75 113 PHE A C 1
ATOM 850 O O . PHE A 1 113 ? -5.883 -1.447 10.275 1.00 95.75 113 PHE A O 1
ATOM 857 N N . VAL A 1 114 ? -6.374 0.735 10.569 1.00 96.94 114 VAL A N 1
ATOM 858 C CA . VAL A 1 114 ? -7.740 0.721 10.048 1.00 96.94 114 VAL A CA 1
ATOM 859 C C . VAL A 1 114 ? -7.861 1.896 9.093 1.00 96.94 114 VAL A C 1
ATOM 861 O O . VAL A 1 114 ? -7.421 3.006 9.404 1.00 96.94 114 VAL A O 1
ATOM 864 N N . GLY A 1 115 ? -8.435 1.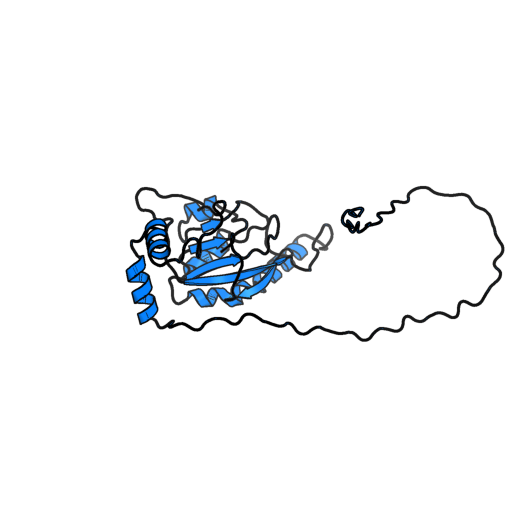653 7.921 1.00 96.62 115 GLY A N 1
ATOM 865 C CA . GLY A 1 115 ? -8.607 2.698 6.932 1.00 96.62 115 GLY A CA 1
ATOM 866 C C . GLY A 1 115 ? -9.326 2.232 5.678 1.00 96.62 115 GLY A C 1
ATOM 867 O O . GLY A 1 115 ? -9.752 1.085 5.560 1.00 96.62 115 GLY A O 1
ATOM 868 N N . PHE A 1 116 ? -9.450 3.156 4.737 1.00 97.56 116 PHE A N 1
ATOM 869 C CA . PHE A 1 116 ? -10.198 2.991 3.501 1.00 97.56 116 PHE A CA 1
ATOM 870 C C . PHE A 1 116 ? -9.244 2.639 2.365 1.00 97.56 116 PHE A C 1
ATOM 872 O O . PHE A 1 116 ? -8.261 3.346 2.126 1.00 97.56 116 PHE A O 1
ATOM 879 N N . ALA A 1 117 ? -9.525 1.538 1.672 1.00 97.12 117 ALA A N 1
ATOM 880 C CA . ALA A 1 117 ? -8.651 1.028 0.628 1.00 97.12 117 ALA A CA 1
ATOM 881 C C . ALA A 1 117 ? -8.636 1.950 -0.604 1.00 97.12 117 ALA A C 1
ATOM 883 O O . ALA A 1 117 ? -9.664 2.181 -1.236 1.00 97.12 117 ALA A O 1
ATOM 884 N N . VAL A 1 118 ? -7.445 2.409 -0.981 1.00 97.94 118 VAL A N 1
ATOM 885 C CA . VAL A 1 118 ? -7.131 2.937 -2.310 1.00 97.94 118 VAL A CA 1
ATOM 886 C C . VAL A 1 118 ? -6.481 1.797 -3.082 1.00 97.94 118 VAL A C 1
ATOM 888 O O . VAL A 1 118 ? -5.316 1.457 -2.854 1.00 97.94 118 VAL A O 1
ATOM 891 N N . THR A 1 119 ? -7.251 1.159 -3.961 1.00 97.50 119 THR A N 1
ATOM 892 C CA . THR A 1 119 ? -6.770 0.013 -4.737 1.00 97.50 119 THR A CA 1
ATOM 893 C C . THR A 1 119 ? -6.002 0.489 -5.958 1.00 97.50 119 THR A C 1
ATOM 895 O O . THR A 1 119 ? -6.430 1.399 -6.669 1.00 97.50 119 THR A O 1
ATOM 898 N N . VAL A 1 120 ? -4.846 -0.114 -6.213 1.00 97.00 120 VAL A N 1
ATOM 899 C CA . VAL A 1 120 ? -3.976 0.281 -7.320 1.00 97.00 120 VAL A CA 1
ATOM 900 C C . VAL A 1 120 ? -3.470 -0.972 -8.018 1.00 97.00 120 VAL A C 1
ATOM 902 O O . VAL A 1 120 ? -2.803 -1.805 -7.403 1.00 97.00 120 VAL A O 1
ATOM 905 N N . ARG A 1 121 ? -3.775 -1.100 -9.311 1.00 95.19 121 ARG A N 1
ATOM 906 C CA . ARG A 1 121 ? -3.324 -2.215 -10.144 1.00 95.19 121 ARG A CA 1
ATOM 907 C C . ARG A 1 121 ? -2.153 -1.795 -11.016 1.00 95.19 121 ARG A C 1
ATOM 909 O O . ARG A 1 121 ? -2.234 -0.816 -11.760 1.00 95.19 121 ARG A O 1
ATOM 916 N N . TYR A 1 122 ? -1.094 -2.587 -10.963 1.00 93.19 122 TYR A N 1
ATOM 917 C CA . TYR A 1 122 ? 0.037 -2.498 -11.870 1.00 93.19 122 TYR A CA 1
ATOM 918 C C . TYR A 1 122 ? 0.093 -3.712 -12.789 1.00 93.19 122 TYR A C 1
ATOM 920 O O . TYR A 1 122 ? -0.266 -4.822 -12.407 1.00 93.19 122 TYR A O 1
ATOM 928 N N . VAL A 1 123 ? 0.618 -3.493 -13.988 1.00 92.50 123 VAL A N 1
ATOM 929 C CA . VAL A 1 123 ? 0.918 -4.540 -14.969 1.00 92.50 123 VAL A CA 1
ATOM 930 C C . VAL A 1 123 ? 2.397 -4.490 -15.346 1.00 92.50 123 VAL A C 1
ATOM 932 O O . VAL A 1 123 ? 3.030 -3.437 -15.190 1.00 92.50 123 VAL A O 1
ATOM 935 N N . PRO A 1 124 ? 2.980 -5.594 -15.851 1.00 90.75 124 PRO A N 1
ATOM 936 C CA . PRO A 1 124 ? 4.322 -5.561 -16.412 1.00 90.75 124 PRO A CA 1
ATOM 937 C C . PRO A 1 124 ? 4.433 -4.479 -17.490 1.00 90.75 124 PRO A C 1
ATOM 939 O O . PRO A 1 124 ? 3.592 -4.390 -18.385 1.00 90.75 124 PRO A O 1
ATOM 942 N N . ALA A 1 125 ? 5.477 -3.657 -17.417 1.00 88.06 125 ALA A N 1
ATOM 943 C CA . ALA A 1 125 ? 5.724 -2.648 -18.437 1.00 88.06 125 ALA A CA 1
ATOM 944 C C . ALA A 1 125 ? 5.993 -3.323 -19.790 1.00 88.06 125 ALA A C 1
ATOM 946 O O . ALA A 1 125 ? 6.81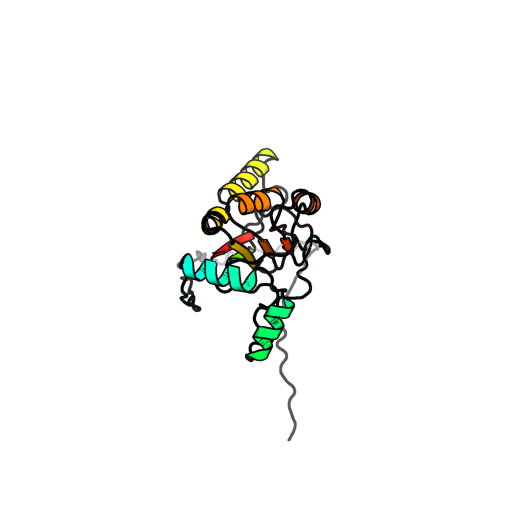5 -4.237 -19.877 1.00 88.06 125 ALA A O 1
ATOM 947 N N . GLN A 1 126 ? 5.394 -2.813 -20.869 1.00 83.19 126 GLN A N 1
ATOM 948 C CA . GLN A 1 126 ? 5.756 -3.215 -22.236 1.00 83.19 126 GLN A CA 1
ATOM 949 C C . GLN A 1 126 ? 6.971 -2.420 -22.736 1.00 83.19 126 GLN A C 1
ATOM 951 O O . GLN A 1 126 ? 7.034 -1.972 -23.877 1.00 83.19 126 GLN A O 1
ATOM 956 N N . LEU A 1 127 ? 7.951 -2.232 -21.855 1.00 79.62 127 LEU A N 1
ATOM 957 C CA . LEU A 1 127 ? 9.201 -1.547 -22.137 1.00 79.62 127 LEU A CA 1
ATOM 958 C C . LEU A 1 127 ? 10.352 -2.481 -21.780 1.00 79.62 127 LEU A C 1
ATOM 960 O O . LEU A 1 127 ? 10.461 -2.934 -20.644 1.00 79.62 127 LEU A O 1
ATOM 964 N N . ARG A 1 128 ? 11.236 -2.752 -22.741 1.00 69.88 128 ARG A N 1
ATOM 965 C CA . ARG A 1 128 ? 12.468 -3.504 -22.489 1.00 69.88 128 ARG A CA 1
ATOM 966 C C . ARG A 1 128 ? 13.617 -2.530 -22.282 1.00 69.88 128 ARG A C 1
ATOM 968 O O . ARG A 1 128 ? 14.084 -1.911 -23.231 1.00 69.88 128 ARG A O 1
ATOM 975 N N . VAL A 1 129 ? 14.081 -2.429 -21.041 1.00 77.94 129 VAL A N 1
ATOM 976 C CA . VAL A 1 129 ? 15.363 -1.801 -20.706 1.00 77.94 129 VAL A CA 1
ATOM 977 C C . VAL A 1 129 ? 16.358 -2.896 -20.341 1.00 77.94 129 VAL A C 1
ATOM 979 O O . VAL A 1 129 ? 16.086 -3.733 -19.482 1.00 77.94 129 VAL A O 1
ATOM 982 N N . GLY A 1 130 ? 17.490 -2.930 -21.033 1.00 71.69 130 GLY A N 1
ATOM 983 C CA . GLY A 1 130 ? 18.507 -3.964 -20.906 1.00 71.69 130 GLY A CA 1
ATOM 984 C C . GLY A 1 130 ? 19.917 -3.395 -20.992 1.00 71.69 130 GLY A C 1
ATOM 985 O O . GLY A 1 130 ? 20.140 -2.181 -20.950 1.00 71.69 130 GLY A O 1
ATOM 986 N N . GLN A 1 131 ? 20.889 -4.295 -21.098 1.00 70.06 131 GLN A N 1
ATOM 987 C CA . GLN A 1 131 ? 22.284 -3.915 -21.278 1.00 70.06 131 GLN A CA 1
ATOM 988 C C . GLN A 1 131 ? 22.438 -3.135 -22.591 1.00 70.06 131 GLN A C 1
ATOM 990 O O . GLN A 1 131 ? 21.901 -3.540 -23.619 1.00 70.06 131 GLN A O 1
ATOM 995 N N . ASN A 1 132 ? 23.137 -1.997 -22.538 1.00 81.88 132 ASN A N 1
ATOM 996 C CA . ASN A 1 132 ? 23.323 -1.052 -23.650 1.00 81.88 132 ASN A CA 1
ATOM 997 C C . ASN A 1 132 ? 22.065 -0.286 -24.108 1.00 81.88 132 ASN A C 1
ATOM 999 O O . ASN A 1 132 ? 22.098 0.362 -25.149 1.00 81.88 132 ASN A O 1
ATOM 1003 N N . SER A 1 133 ? 20.974 -0.273 -23.328 1.00 86.31 133 SER A N 1
ATOM 1004 C CA . SER A 1 133 ? 19.818 0.598 -23.622 1.00 86.31 133 SER A CA 1
ATOM 1005 C C . SER A 1 133 ? 20.107 2.094 -23.458 1.00 86.31 133 SER A C 1
ATOM 1007 O O . SER A 1 133 ? 19.301 2.919 -23.879 1.00 86.31 133 SER A O 1
ATOM 1009 N N . PHE A 1 134 ? 21.231 2.455 -22.837 1.00 90.12 134 PHE A N 1
ATOM 1010 C CA . PHE A 1 134 ? 21.602 3.839 -22.572 1.00 90.12 134 PHE A CA 1
ATOM 1011 C C . PHE A 1 134 ? 23.050 4.086 -23.008 1.00 90.12 134 PHE A C 1
ATOM 1013 O O . PHE A 1 134 ? 23.905 3.255 -22.699 1.00 90.12 134 PHE A O 1
ATOM 1020 N N . PRO A 1 135 ? 23.354 5.237 -23.642 1.00 88.31 135 PRO A N 1
ATOM 1021 C CA . PRO A 1 135 ? 24.724 5.613 -24.012 1.00 88.31 135 PRO A CA 1
ATOM 1022 C C . PRO A 1 135 ? 25.688 5.745 -22.821 1.00 88.31 135 PRO A C 1
ATOM 1024 O O . PRO A 1 135 ? 26.899 5.768 -23.004 1.00 88.31 135 PRO A O 1
ATOM 1027 N N . GLY A 1 136 ? 25.160 5.860 -21.597 1.00 90.69 136 GLY A N 1
ATOM 1028 C CA . GLY A 1 136 ? 25.939 5.960 -20.368 1.00 90.69 136 GLY A CA 1
ATOM 1029 C C . GLY A 1 136 ? 25.060 6.091 -19.122 1.00 90.69 136 GLY A C 1
ATOM 1030 O O . GLY A 1 136 ? 23.830 6.156 -19.203 1.00 90.69 136 GLY A O 1
ATOM 1031 N N . TYR A 1 137 ? 25.700 6.153 -17.953 1.00 88.44 137 TYR A N 1
ATOM 1032 C CA . TYR A 1 137 ? 25.018 6.178 -16.654 1.00 88.44 137 TYR A CA 1
ATOM 1033 C C . TYR A 1 137 ? 24.093 7.390 -16.461 1.00 88.44 137 TYR A C 1
ATOM 1035 O O . TYR A 1 137 ? 22.992 7.245 -15.932 1.00 88.44 137 TYR A O 1
ATOM 1043 N N . GLU A 1 138 ? 24.483 8.575 -16.937 1.00 92.81 138 GLU A N 1
ATOM 1044 C CA . GLU A 1 138 ? 23.645 9.777 -16.819 1.00 92.81 138 GLU A CA 1
ATOM 1045 C C . GLU A 1 138 ? 22.359 9.678 -17.651 1.00 92.81 138 GLU A C 1
ATOM 1047 O O . GLU A 1 138 ? 21.290 10.073 -17.185 1.00 92.81 138 GLU A O 1
ATOM 1052 N N . ALA A 1 139 ? 22.419 9.057 -18.833 1.00 91.06 139 ALA A N 1
ATOM 1053 C CA . ALA A 1 139 ? 21.226 8.782 -19.633 1.00 91.06 139 ALA A CA 1
ATOM 1054 C C . ALA A 1 139 ? 20.287 7.791 -18.921 1.00 91.06 139 ALA A C 1
ATOM 1056 O O . ALA A 1 139 ? 19.075 8.005 -18.889 1.00 91.06 139 ALA A O 1
ATOM 1057 N N . TYR A 1 140 ? 20.841 6.762 -18.267 1.00 89.69 140 TYR A N 1
ATOM 1058 C CA . TYR A 1 140 ? 20.062 5.859 -17.415 1.00 89.69 140 TYR A CA 1
ATOM 1059 C C . TYR A 1 140 ? 19.426 6.590 -16.221 1.00 89.69 140 TYR A C 1
ATOM 1061 O O . TYR A 1 140 ? 18.244 6.393 -15.938 1.00 89.69 140 TYR A O 1
ATOM 1069 N N . LYS A 1 141 ? 20.170 7.462 -15.527 1.00 90.31 141 LYS A N 1
ATOM 1070 C CA . LYS A 1 141 ? 19.634 8.277 -14.424 1.00 90.31 141 LYS A CA 1
ATOM 1071 C C . LYS A 1 141 ? 18.497 9.180 -14.886 1.00 90.31 141 LYS A C 1
ATOM 1073 O O . LYS A 1 141 ? 17.484 9.251 -14.190 1.00 90.31 141 LYS A O 1
ATOM 1078 N N . LYS A 1 142 ? 18.643 9.832 -16.044 1.00 91.00 142 LYS A N 1
ATOM 1079 C CA . LYS A 1 142 ? 17.596 10.665 -16.648 1.00 91.00 142 LYS A CA 1
ATOM 1080 C C . LYS A 1 142 ? 16.340 9.843 -16.922 1.00 91.00 142 LYS A C 1
ATOM 1082 O O . LYS A 1 142 ? 15.287 10.192 -16.403 1.00 91.00 142 LYS A O 1
ATOM 1087 N N . PHE A 1 143 ? 16.470 8.702 -17.601 1.00 89.19 143 PHE A N 1
ATOM 1088 C CA . PHE A 1 143 ? 15.357 7.776 -17.833 1.00 89.19 143 PHE A CA 1
ATOM 1089 C C . PHE A 1 143 ? 14.682 7.337 -16.525 1.00 89.19 143 PHE A C 1
ATOM 1091 O O . PHE A 1 143 ? 13.463 7.413 -16.381 1.00 89.19 143 PHE A O 1
ATOM 1098 N N . LYS A 1 144 ? 15.476 6.908 -15.535 1.00 87.88 144 LYS A N 1
ATOM 1099 C CA . LYS A 1 144 ? 14.975 6.488 -14.221 1.00 87.88 144 LYS A CA 1
ATOM 1100 C C . LYS A 1 144 ? 14.201 7.625 -13.546 1.00 87.88 144 LYS A C 1
ATOM 1102 O O . LYS A 1 144 ? 13.128 7.382 -13.000 1.00 87.88 144 LYS A O 1
ATOM 1107 N N . SER A 1 145 ? 14.738 8.844 -13.581 1.00 86.44 145 SER A N 1
ATOM 1108 C CA . SER A 1 145 ? 14.096 10.036 -13.025 1.00 86.44 145 SER A CA 1
ATOM 1109 C C . SER A 1 145 ? 12.790 10.353 -13.744 1.00 86.44 145 SER A C 1
ATOM 1111 O O . SER A 1 145 ? 11.779 10.553 -13.085 1.00 86.44 145 SER A O 1
ATOM 1113 N N . GLU A 1 146 ? 12.775 10.341 -15.076 1.00 86.50 146 GLU A N 1
ATOM 1114 C CA . GLU A 1 146 ? 11.578 10.598 -15.884 1.00 86.50 146 GLU A CA 1
ATOM 1115 C C . GLU A 1 146 ? 10.472 9.588 -15.592 1.00 86.50 146 GLU A C 1
ATOM 1117 O O . GLU A 1 146 ? 9.341 9.989 -15.354 1.00 86.50 146 GLU A O 1
ATOM 1122 N N . GLN A 1 147 ? 10.794 8.298 -15.498 1.00 84.06 147 GLN A N 1
ATOM 1123 C CA . GLN A 1 147 ? 9.824 7.260 -15.135 1.00 84.06 147 GLN A CA 1
ATOM 1124 C C . GLN A 1 147 ? 9.249 7.462 -13.723 1.00 84.06 147 GLN A C 1
ATOM 1126 O O . GLN A 1 147 ? 8.064 7.228 -13.498 1.00 84.06 147 GLN A O 1
ATOM 1131 N N . TYR A 1 148 ? 10.055 7.933 -12.765 1.00 81.25 148 TYR A N 1
ATOM 1132 C CA . TYR A 1 148 ? 9.561 8.296 -11.433 1.00 81.25 148 TYR A CA 1
ATOM 1133 C C . TYR A 1 148 ? 8.848 9.659 -11.389 1.00 81.25 148 TYR A C 1
ATOM 1135 O O . TYR A 1 148 ? 8.024 9.882 -10.510 1.00 81.25 148 TYR A O 1
ATOM 1143 N N . GLN A 1 149 ? 9.117 10.589 -12.302 1.00 71.56 149 GLN A N 1
ATOM 1144 C CA . GLN A 1 149 ? 8.416 11.879 -12.376 1.00 71.56 149 GLN A CA 1
ATOM 1145 C C . GLN A 1 149 ? 7.083 11.766 -13.116 1.00 71.56 149 GLN A C 1
ATOM 1147 O O . GLN A 1 149 ? 6.101 12.403 -12.732 1.00 71.56 149 GLN A O 1
ATOM 1152 N N . GLN A 1 150 ? 7.037 10.914 -14.135 1.00 60.50 150 GLN A N 1
ATOM 1153 C CA . GLN A 1 150 ? 5.828 10.403 -14.778 1.00 60.50 150 GLN A CA 1
ATOM 1154 C C . GLN A 1 150 ? 5.157 9.322 -13.919 1.00 60.50 150 GLN A C 1
ATOM 1156 O O . GLN A 1 150 ? 4.261 8.631 -14.394 1.00 60.50 150 GLN A O 1
ATOM 1161 N N . SER A 1 151 ? 5.598 9.165 -12.662 1.00 65.50 151 SER A N 1
ATOM 1162 C CA . SER A 1 151 ? 5.081 8.163 -11.746 1.00 65.50 151 SER A CA 1
ATOM 1163 C C . SER A 1 151 ? 3.567 8.222 -11.692 1.00 65.50 151 SER A C 1
ATOM 1165 O O . SER A 1 151 ? 2.952 9.248 -11.387 1.00 65.50 151 SER A O 1
ATOM 1167 N N . SER A 1 152 ? 3.009 7.042 -11.900 1.00 72.88 152 SER A N 1
ATOM 1168 C CA . SER A 1 152 ? 1.632 6.675 -11.640 1.00 72.88 152 SER A CA 1
ATOM 1169 C C . SER A 1 152 ? 1.107 7.105 -10.274 1.00 72.88 152 SER A C 1
ATOM 1171 O O . SER A 1 152 ? -0.099 7.231 -10.100 1.00 72.88 152 SER A O 1
ATOM 1173 N N . GLU A 1 153 ? 1.984 7.349 -9.297 1.00 87.44 153 GLU A N 1
ATOM 1174 C CA . GLU A 1 153 ? 1.596 7.798 -7.960 1.00 87.44 153 GLU A CA 1
ATOM 1175 C C . GLU A 1 153 ? 0.850 9.130 -7.958 1.00 87.44 153 GLU A C 1
ATOM 1177 O O . GLU A 1 153 ? -0.024 9.328 -7.119 1.00 87.44 153 GLU A O 1
ATOM 1182 N N . LYS A 1 154 ? 1.093 10.011 -8.936 1.00 88.56 154 LYS A N 1
ATOM 1183 C CA . LYS A 1 154 ? 0.329 11.262 -9.067 1.00 88.56 154 LYS A CA 1
ATOM 1184 C C . LYS A 1 154 ? -1.172 11.030 -9.272 1.00 88.56 154 LYS A C 1
ATOM 1186 O O . LYS A 1 154 ? -1.960 11.893 -8.907 1.00 88.56 154 LYS A O 1
ATOM 1191 N N . ALA A 1 155 ? -1.561 9.879 -9.824 1.00 91.81 155 ALA A N 1
ATOM 1192 C CA . ALA A 1 155 ? -2.958 9.546 -10.086 1.00 91.81 155 ALA A CA 1
ATOM 1193 C C . ALA A 1 155 ? -3.729 9.098 -8.834 1.00 91.81 155 ALA A C 1
ATOM 1195 O O . ALA A 1 155 ? -4.955 9.052 -8.873 1.00 91.81 155 ALA A O 1
ATOM 1196 N N . TRP A 1 156 ? -3.044 8.742 -7.739 1.00 95.69 156 TRP A N 1
ATOM 1197 C CA . TRP A 1 156 ? -3.707 8.133 -6.580 1.00 95.69 156 TRP A CA 1
ATOM 1198 C C . TRP A 1 156 ? -3.225 8.623 -5.215 1.00 95.69 156 TRP A C 1
ATOM 1200 O O . TRP A 1 156 ? -4.000 8.582 -4.267 1.00 95.69 156 TRP A O 1
ATOM 1210 N N . VAL A 1 157 ? -1.999 9.137 -5.077 1.00 96.44 157 VAL A N 1
ATOM 1211 C CA . VAL A 1 157 ? -1.513 9.675 -3.793 1.00 96.44 157 VAL A CA 1
ATOM 1212 C C . VAL A 1 157 ? -2.389 10.820 -3.259 1.00 96.44 157 VAL A C 1
ATOM 1214 O O . VAL A 1 157 ? -2.659 10.815 -2.059 1.00 96.44 157 VAL A O 1
ATOM 1217 N N . PRO A 1 158 ? -2.912 11.754 -4.083 1.00 96.50 158 PRO A N 1
ATOM 1218 C CA . PRO A 1 158 ? -3.828 12.784 -3.587 1.00 96.50 158 PRO A CA 1
ATOM 1219 C C . PRO A 1 158 ? -5.105 12.229 -2.939 1.00 96.50 158 PRO A C 1
ATOM 1221 O O . PRO A 1 158 ? -5.684 12.888 -2.082 1.00 96.50 158 PRO A O 1
ATOM 1224 N N . LEU A 1 159 ? -5.522 11.003 -3.283 1.00 96.56 159 LEU A N 1
ATOM 1225 C CA . LEU A 1 159 ? -6.705 10.366 -2.690 1.00 96.56 159 LEU A CA 1
ATOM 1226 C C . LEU A 1 159 ? -6.532 10.088 -1.190 1.00 96.56 159 LEU A C 1
ATOM 1228 O O . LEU A 1 159 ? -7.521 9.933 -0.480 1.00 96.56 159 LEU A O 1
ATOM 1232 N N . GLY A 1 160 ? -5.290 10.052 -0.696 1.00 96.94 160 GLY A N 1
ATOM 1233 C CA . GLY A 1 160 ? -5.007 9.876 0.723 1.00 96.94 160 GLY A CA 1
ATOM 1234 C C . GLY A 1 160 ? -5.251 11.117 1.581 1.00 96.94 160 GLY A C 1
ATOM 1235 O O . GLY A 1 160 ? -5.349 10.985 2.797 1.00 96.94 160 GLY A O 1
ATOM 1236 N N . GLN A 1 161 ? -5.374 12.313 0.989 1.00 95.44 161 GLN A N 1
ATOM 1237 C CA . GLN A 1 161 ? -5.358 13.588 1.726 1.00 95.44 161 GLN A CA 1
ATOM 1238 C C . GLN A 1 161 ? -6.488 13.735 2.755 1.00 95.44 161 GLN A C 1
ATOM 1240 O O . GLN A 1 161 ? -6.361 14.518 3.691 1.00 95.44 161 GLN A O 1
ATOM 1245 N N . ARG A 1 162 ? -7.563 12.949 2.620 1.00 94.31 162 ARG A N 1
ATOM 1246 C CA . ARG A 1 162 ? -8.662 12.864 3.598 1.00 94.31 162 ARG A CA 1
ATOM 1247 C C . ARG A 1 162 ? -8.313 12.057 4.857 1.00 94.31 162 ARG A C 1
ATOM 1249 O O . ARG A 1 162 ? -9.150 11.924 5.742 1.00 94.31 162 ARG A O 1
ATOM 1256 N N . GLY A 1 163 ? -7.099 11.513 4.941 1.00 95.38 163 GLY A N 1
ATOM 1257 C CA . GLY A 1 163 ? -6.634 10.701 6.057 1.00 95.38 163 GLY A CA 1
ATOM 1258 C C . GLY A 1 163 ? -7.200 9.280 6.050 1.00 95.38 163 GLY A C 1
ATOM 1259 O O . GLY A 1 163 ? -8.147 8.951 5.329 1.00 95.38 163 GLY A O 1
ATOM 1260 N N . HIS A 1 164 ? -6.596 8.425 6.878 1.00 97.12 164 HIS A N 1
ATOM 1261 C CA . HIS A 1 164 ? -6.990 7.024 7.054 1.00 97.12 164 HIS A CA 1
ATOM 1262 C C . HIS A 1 164 ? -7.076 6.230 5.742 1.00 97.12 164 HIS A C 1
ATOM 1264 O O . HIS A 1 164 ? -7.882 5.312 5.621 1.00 97.12 164 HIS A O 1
ATOM 1270 N N . ALA A 1 165 ? -6.260 6.566 4.742 1.00 98.19 165 ALA A N 1
ATOM 1271 C CA . ALA A 1 165 ? -6.187 5.792 3.509 1.00 98.19 165 ALA A CA 1
ATOM 1272 C C . ALA A 1 165 ? -5.233 4.603 3.667 1.00 98.19 165 ALA A C 1
ATOM 1274 O O . ALA A 1 165 ? -4.197 4.696 4.324 1.00 98.19 165 ALA A O 1
ATOM 1275 N N . VAL A 1 166 ? -5.546 3.482 3.030 1.00 98.44 166 VAL A N 1
ATOM 1276 C CA . VAL A 1 166 ? -4.660 2.315 2.959 1.00 98.44 166 VAL A CA 1
ATOM 1277 C C . VAL A 1 166 ? -4.422 2.012 1.496 1.00 98.44 166 VAL A C 1
ATOM 1279 O O . VAL A 1 166 ? -5.371 1.748 0.764 1.00 98.44 166 VAL A O 1
ATOM 1282 N N . VAL A 1 167 ? -3.170 2.045 1.042 1.00 98.19 167 VAL A N 1
ATOM 1283 C CA . VAL A 1 167 ? -2.878 1.656 -0.341 1.00 98.19 167 VAL A CA 1
ATOM 1284 C C . VAL A 1 167 ? -2.817 0.136 -0.435 1.00 98.19 167 VAL A C 1
ATOM 1286 O O . VAL A 1 167 ? -2.114 -0.506 0.344 1.00 98.19 167 VAL A O 1
ATOM 1289 N N . VAL A 1 168 ? -3.549 -0.440 -1.388 1.00 98.19 168 VAL A N 1
ATOM 1290 C CA . VAL A 1 168 ? -3.565 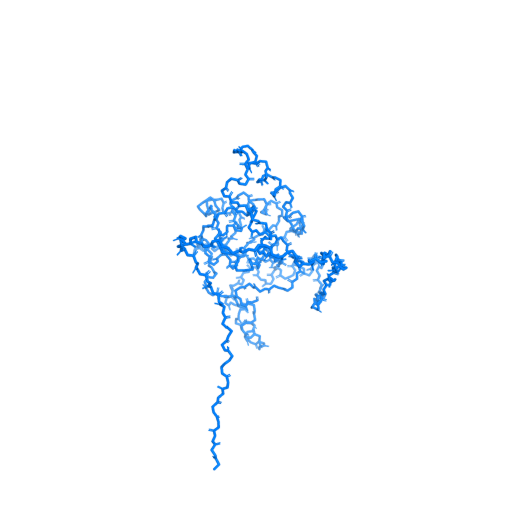-1.887 -1.637 1.00 98.19 168 VAL A CA 1
ATOM 1291 C C . VAL A 1 168 ? -3.157 -2.139 -3.082 1.00 98.19 168 VAL A C 1
ATOM 1293 O O . VAL A 1 168 ? -3.858 -1.742 -4.015 1.00 98.19 168 VAL A O 1
ATOM 1296 N N . PHE A 1 169 ? -2.004 -2.779 -3.267 1.00 96.88 169 PHE A N 1
ATOM 1297 C CA . PHE A 1 169 ? -1.449 -3.066 -4.582 1.00 96.88 169 PHE A CA 1
ATOM 1298 C C . PHE A 1 169 ? -1.818 -4.463 -5.063 1.00 96.88 169 PHE A C 1
ATOM 1300 O O . PHE A 1 169 ? -1.394 -5.454 -4.469 1.00 96.88 169 PHE A O 1
ATOM 1307 N N . ASP A 1 170 ? -2.479 -4.510 -6.216 1.00 96.06 170 ASP A N 1
ATOM 1308 C CA . ASP A 1 170 ? -2.401 -5.648 -7.124 1.00 96.06 170 ASP A CA 1
ATOM 1309 C C . ASP A 1 170 ? -1.184 -5.437 -8.020 1.00 96.06 170 ASP A C 1
ATOM 1311 O O . ASP A 1 170 ? -1.148 -4.571 -8.898 1.00 96.06 170 ASP A O 1
ATOM 1315 N N . ALA A 1 171 ? -0.137 -6.190 -7.715 1.00 93.62 171 ALA A N 1
ATOM 1316 C CA . ALA A 1 171 ? 1.148 -6.097 -8.375 1.00 93.62 171 ALA A CA 1
ATOM 1317 C C . ALA A 1 171 ? 1.217 -6.873 -9.699 1.00 93.62 171 ALA A C 1
ATOM 1319 O O . ALA A 1 171 ? 2.311 -6.979 -10.254 1.00 93.62 171 ALA A O 1
ATOM 1320 N N . GLY A 1 172 ? 0.111 -7.463 -10.175 1.00 89.06 172 GLY A N 1
ATOM 1321 C CA . GLY A 1 172 ? 0.063 -8.208 -11.436 1.00 89.06 172 GLY A CA 1
ATOM 1322 C C . GLY A 1 172 ? 1.036 -9.390 -11.500 1.00 89.06 172 GLY A C 1
ATOM 1323 O O . GLY A 1 172 ? 1.491 -9.743 -12.587 1.00 89.06 172 GLY A O 1
ATOM 1324 N N . GLU A 1 173 ? 1.428 -9.932 -10.338 1.00 83.69 173 GLU A N 1
ATOM 1325 C CA . GLU A 1 173 ? 2.479 -10.953 -10.185 1.00 83.69 173 GLU A CA 1
ATOM 1326 C C . GLU A 1 173 ? 3.797 -10.575 -10.905 1.00 83.69 173 GLU A C 1
ATOM 1328 O O . GLU A 1 173 ? 4.564 -11.426 -11.363 1.00 83.69 173 GLU A O 1
ATOM 1333 N N . VAL A 1 174 ? 4.086 -9.270 -11.013 1.00 82.94 174 VAL A N 1
ATOM 1334 C CA . VAL A 1 174 ? 5.313 -8.772 -11.642 1.00 82.94 174 VAL A CA 1
ATOM 1335 C C . VAL A 1 174 ? 6.505 -9.149 -10.762 1.00 82.94 174 VAL A C 1
ATOM 1337 O O . VAL A 1 174 ? 6.609 -8.662 -9.642 1.00 82.94 174 VAL A O 1
ATOM 1340 N N . GLY A 1 175 ? 7.422 -9.962 -11.303 1.00 81.38 175 GLY A N 1
ATOM 1341 C CA . GLY A 1 175 ? 8.525 -10.648 -10.604 1.00 81.38 175 GLY A CA 1
ATOM 1342 C C . GLY A 1 175 ? 9.292 -9.878 -9.508 1.00 81.38 175 GLY A C 1
ATOM 1343 O O . GLY A 1 175 ? 8.795 -9.624 -8.414 1.00 81.38 175 GLY A O 1
ATOM 1344 N N . TYR A 1 176 ? 10.585 -9.600 -9.714 1.00 88.94 176 TYR A N 1
ATOM 1345 C CA . TYR A 1 176 ? 11.452 -9.058 -8.650 1.00 88.94 176 TYR A CA 1
ATOM 1346 C C . TYR A 1 176 ? 11.475 -7.516 -8.625 1.00 88.94 176 TYR A C 1
ATOM 1348 O O . TYR A 1 176 ? 12.475 -6.866 -8.968 1.00 88.94 176 TYR A O 1
ATOM 1356 N N . VAL A 1 177 ? 10.347 -6.917 -8.227 1.00 92.25 177 VAL A N 1
ATOM 1357 C CA . VAL A 1 177 ? 10.142 -5.458 -8.130 1.00 92.25 177 VAL A CA 1
ATOM 1358 C C . VAL A 1 177 ? 9.748 -5.055 -6.712 1.00 92.25 177 VAL A C 1
ATOM 1360 O O . VAL A 1 177 ? 8.851 -5.660 -6.131 1.00 92.25 177 VAL A O 1
ATOM 1363 N N . GLY A 1 178 ? 10.406 -4.028 -6.170 1.00 93.75 178 GLY A N 1
ATOM 1364 C CA . GLY A 1 178 ? 10.042 -3.409 -4.897 1.00 93.75 178 GLY A CA 1
ATOM 1365 C C . GLY A 1 178 ? 8.978 -2.333 -5.112 1.00 93.75 178 GLY A C 1
ATOM 1366 O O . GLY A 1 178 ? 9.286 -1.245 -5.606 1.00 93.75 178 GLY A O 1
ATOM 1367 N N . PHE A 1 179 ? 7.730 -2.646 -4.764 1.00 93.81 179 PHE A N 1
ATOM 1368 C CA . PHE A 1 179 ? 6.578 -1.748 -4.919 1.00 93.81 179 PHE A CA 1
ATOM 1369 C C . PHE A 1 179 ? 6.549 -0.672 -3.834 1.00 93.81 179 PHE A C 1
ATOM 1371 O O . PHE A 1 179 ? 6.268 0.499 -4.103 1.00 93.81 179 PHE A O 1
ATOM 1378 N N . ILE A 1 180 ? 6.900 -1.074 -2.616 1.00 95.44 180 ILE A N 1
ATOM 1379 C CA . ILE A 1 180 ? 6.932 -0.230 -1.426 1.00 95.44 180 ILE A CA 1
ATOM 1380 C C . ILE A 1 180 ? 8.391 -0.092 -1.006 1.00 95.44 180 ILE A C 1
ATOM 1382 O O . ILE A 1 180 ? 9.062 -1.099 -0.835 1.00 95.44 180 ILE A O 1
ATOM 1386 N N . GLY A 1 181 ? 8.893 1.131 -0.885 1.00 95.12 181 GLY A N 1
ATOM 1387 C CA . GLY A 1 181 ? 10.229 1.458 -0.386 1.00 95.12 181 GLY A CA 1
ATOM 1388 C C . GLY A 1 181 ? 10.164 2.529 0.698 1.00 95.12 181 GLY A C 1
ATOM 1389 O O . GLY A 1 181 ? 9.090 3.030 1.033 1.00 95.12 181 GLY A O 1
ATOM 1390 N N . SER A 1 182 ? 11.308 2.922 1.248 1.00 94.56 182 SER A N 1
ATOM 1391 C CA . SER A 1 182 ? 11.348 3.911 2.334 1.00 94.56 182 SER A CA 1
ATOM 1392 C C . SER A 1 182 ? 10.878 5.300 1.887 1.00 94.56 182 SER A C 1
ATOM 1394 O O . SER A 1 182 ? 10.032 5.915 2.534 1.00 94.56 182 SER A O 1
ATOM 1396 N N . ASN A 1 183 ? 11.340 5.779 0.728 1.00 93.75 183 ASN A N 1
ATOM 1397 C CA . ASN A 1 183 ? 11.004 7.126 0.255 1.00 93.75 183 ASN A CA 1
ATOM 1398 C C . ASN A 1 183 ? 9.525 7.292 -0.138 1.00 93.75 183 ASN A C 1
ATOM 1400 O O . ASN A 1 183 ? 8.904 8.299 0.204 1.00 93.75 183 ASN A O 1
ATOM 1404 N N . ASN A 1 184 ? 8.946 6.329 -0.864 1.00 93.75 184 ASN A N 1
ATOM 1405 C CA . ASN A 1 184 ? 7.542 6.446 -1.265 1.00 93.75 184 ASN A CA 1
ATOM 1406 C C . ASN A 1 184 ? 6.597 6.170 -0.090 1.00 93.75 184 ASN A C 1
ATOM 1408 O O . ASN A 1 184 ? 5.655 6.934 0.077 1.00 93.75 184 ASN A O 1
ATOM 1412 N N . SER A 1 185 ? 6.888 5.199 0.783 1.00 95.56 185 SER A N 1
ATOM 1413 C CA . SER A 1 185 ? 6.076 4.960 1.984 1.00 95.56 185 SER A CA 1
ATOM 1414 C C . SER A 1 185 ? 6.034 6.185 2.901 1.00 95.56 185 SER A C 1
ATOM 1416 O O . SER A 1 185 ? 4.963 6.568 3.371 1.00 95.56 185 SER A O 1
ATOM 1418 N N . LEU A 1 186 ? 7.160 6.890 3.065 1.00 95.94 186 LEU A N 1
ATOM 1419 C CA . LEU A 1 186 ? 7.196 8.158 3.791 1.00 95.94 186 LEU A CA 1
ATOM 1420 C C . LEU A 1 186 ? 6.376 9.256 3.097 1.00 95.94 186 LEU A C 1
ATOM 1422 O O . LEU A 1 186 ? 5.696 10.033 3.768 1.00 95.94 186 LEU A O 1
ATOM 1426 N N . ASN A 1 187 ? 6.423 9.334 1.764 1.00 95.62 187 ASN A N 1
ATOM 1427 C CA . ASN A 1 187 ? 5.577 10.259 1.011 1.00 95.62 187 ASN A CA 1
ATOM 1428 C C . ASN A 1 187 ? 4.086 9.944 1.202 1.00 95.62 187 ASN A C 1
ATOM 1430 O O . ASN A 1 187 ? 3.293 10.859 1.395 1.00 95.62 187 ASN A O 1
ATOM 1434 N N . TRP A 1 188 ? 3.691 8.672 1.202 1.00 97.38 188 TRP A N 1
ATOM 1435 C CA . TRP A 1 188 ? 2.297 8.280 1.416 1.00 97.38 188 TRP A CA 1
ATOM 1436 C C . TRP A 1 188 ? 1.830 8.627 2.829 1.00 97.38 188 TRP A C 1
ATOM 1438 O O . TRP A 1 188 ? 0.761 9.211 2.981 1.00 97.38 188 TRP A O 1
ATOM 1448 N N . ALA A 1 189 ? 2.664 8.389 3.845 1.00 97.06 189 ALA A N 1
ATOM 1449 C CA . ALA A 1 189 ? 2.381 8.801 5.220 1.00 97.06 189 ALA A CA 1
ATOM 1450 C C . ALA A 1 189 ? 2.083 10.310 5.319 1.00 97.06 189 ALA A C 1
ATOM 1452 O O . ALA A 1 189 ? 1.096 10.723 5.922 1.00 97.06 189 ALA A O 1
ATOM 1453 N N . LYS A 1 190 ? 2.897 11.146 4.654 1.00 96.94 190 LYS A N 1
ATOM 1454 C CA . LYS A 1 190 ? 2.683 12.606 4.579 1.00 96.94 190 LYS A CA 1
ATOM 1455 C C . LYS A 1 190 ? 1.380 12.998 3.875 1.00 96.94 190 LYS A C 1
ATOM 1457 O O . LYS A 1 190 ? 0.882 14.091 4.107 1.00 96.94 190 LYS A O 1
ATOM 1462 N N . ASN A 1 191 ? 0.854 12.130 3.016 1.00 97.56 191 ASN A N 1
ATOM 1463 C CA . ASN A 1 191 ? -0.377 12.343 2.261 1.00 97.56 191 ASN A CA 1
ATOM 1464 C C . ASN A 1 191 ? -1.572 11.593 2.871 1.00 97.56 191 ASN A C 1
ATOM 1466 O O . ASN A 1 191 ? -2.518 11.317 2.151 1.00 97.56 191 ASN A O 1
ATOM 1470 N N . GLY A 1 192 ? -1.541 11.248 4.164 1.00 97.19 192 GLY A N 1
ATOM 1471 C CA . GLY A 1 192 ? -2.704 10.713 4.886 1.00 97.19 192 GLY A CA 1
ATOM 1472 C C . GLY A 1 192 ? -2.931 9.203 4.759 1.00 97.19 192 GLY A C 1
ATOM 1473 O O . GLY A 1 192 ? -3.963 8.698 5.211 1.00 97.19 192 GLY A O 1
ATOM 1474 N N . PHE A 1 193 ? -1.972 8.463 4.196 1.00 98.50 193 PHE A N 1
ATOM 1475 C CA . PHE A 1 193 ? -1.997 7.004 4.261 1.00 98.50 193 PHE A CA 1
ATOM 1476 C C . PHE A 1 193 ? -1.563 6.512 5.643 1.00 98.50 193 PHE A C 1
ATOM 1478 O O . PHE A 1 193 ? -0.597 7.015 6.211 1.00 98.50 193 PHE A O 1
ATOM 1485 N N . VAL A 1 194 ? -2.257 5.498 6.155 1.00 98.00 194 VAL A N 1
ATOM 1486 C CA . VAL A 1 194 ? -2.018 4.880 7.470 1.00 98.00 194 VAL A CA 1
ATOM 1487 C C . VAL A 1 194 ? -1.506 3.445 7.371 1.00 98.00 194 VAL A C 1
ATOM 1489 O O . VAL A 1 194 ? -1.123 2.867 8.379 1.00 98.00 194 VAL A O 1
ATOM 1492 N N . GLY A 1 195 ? -1.471 2.870 6.169 1.00 98.06 195 GLY A N 1
ATOM 1493 C CA . GLY A 1 195 ? -0.977 1.519 5.925 1.00 98.06 195 GLY A CA 1
ATOM 1494 C C . GLY A 1 195 ? -0.775 1.246 4.438 1.00 98.06 195 GLY A C 1
ATOM 1495 O O . GLY A 1 195 ? -1.329 1.941 3.579 1.00 98.06 195 GLY A O 1
ATOM 1496 N N . ALA A 1 196 ? 0.029 0.232 4.132 1.00 98.31 196 ALA A N 1
ATOM 1497 C CA . ALA A 1 196 ? 0.238 -0.233 2.767 1.00 98.31 196 ALA A CA 1
ATOM 1498 C C . ALA A 1 196 ? 0.250 -1.763 2.700 1.00 98.31 196 ALA A C 1
ATOM 1500 O O . ALA A 1 196 ? 0.879 -2.425 3.526 1.00 98.31 196 ALA A O 1
ATOM 1501 N N . VAL A 1 197 ? -0.413 -2.317 1.689 1.00 98.19 197 VAL A N 1
ATOM 1502 C CA . VAL A 1 197 ? -0.533 -3.760 1.461 1.00 98.19 197 VAL A CA 1
ATOM 1503 C C . VAL A 1 197 ? -0.146 -4.086 0.022 1.00 98.19 197 VAL A C 1
ATOM 1505 O O . VAL A 1 197 ? -0.542 -3.386 -0.908 1.00 98.19 197 VAL A O 1
ATOM 1508 N N . THR A 1 198 ? 0.625 -5.150 -0.191 1.00 96.62 198 THR A N 1
ATOM 1509 C CA . THR A 1 198 ? 0.951 -5.647 -1.534 1.00 96.62 198 THR A CA 1
ATOM 1510 C C . THR A 1 198 ? 1.074 -7.167 -1.575 1.00 96.62 198 THR A C 1
ATOM 1512 O O . THR A 1 198 ? 1.670 -7.783 -0.691 1.00 96.62 198 THR A O 1
ATOM 1515 N N . ASN A 1 199 ? 0.592 -7.778 -2.658 1.00 95.88 199 ASN A N 1
ATOM 1516 C CA . ASN A 1 199 ? 0.870 -9.180 -2.985 1.00 95.88 199 ASN A CA 1
ATOM 1517 C C . ASN A 1 199 ? 2.279 -9.412 -3.583 1.00 95.88 199 ASN A C 1
ATOM 1519 O O . ASN A 1 199 ? 2.600 -10.544 -3.951 1.00 95.88 199 ASN A O 1
ATOM 1523 N N . ALA A 1 200 ? 3.130 -8.381 -3.658 1.00 95.00 200 ALA A N 1
ATOM 1524 C CA . ALA A 1 200 ? 4.512 -8.459 -4.138 1.00 95.00 200 ALA A CA 1
ATOM 1525 C C . ALA A 1 200 ? 5.535 -8.048 -3.061 1.00 95.00 200 ALA A C 1
ATOM 1527 O O . ALA A 1 200 ? 5.370 -8.387 -1.885 1.00 95.00 200 ALA A O 1
ATOM 1528 N N . ASN A 1 201 ? 6.635 -7.397 -3.470 1.00 95.88 201 ASN A N 1
ATOM 1529 C CA . ASN A 1 201 ? 7.768 -7.107 -2.597 1.00 95.88 201 ASN A CA 1
ATOM 1530 C C . ASN A 1 201 ? 7.724 -5.690 -2.008 1.00 95.88 201 ASN A C 1
ATOM 1532 O O . ASN A 1 201 ? 7.475 -4.713 -2.726 1.00 95.88 201 ASN A O 1
ATOM 1536 N N . ALA A 1 202 ? 8.088 -5.577 -0.731 1.00 96.50 202 ALA A N 1
ATOM 1537 C CA . ALA A 1 202 ? 8.573 -4.335 -0.135 1.00 96.50 202 ALA A CA 1
ATOM 1538 C C . ALA A 1 202 ? 10.112 -4.347 -0.055 1.00 96.50 202 ALA A C 1
ATOM 1540 O O . ALA A 1 202 ? 10.717 -5.350 0.315 1.00 96.50 202 ALA A O 1
ATOM 1541 N N . ARG A 1 203 ? 10.750 -3.231 -0.405 1.00 95.81 203 ARG A N 1
ATOM 1542 C CA . ARG A 1 203 ? 12.201 -3.001 -0.364 1.00 95.81 203 ARG A CA 1
ATOM 1543 C C . ARG A 1 203 ? 12.557 -1.988 0.722 1.00 95.81 203 ARG A C 1
ATOM 1545 O O . ARG A 1 203 ? 11.680 -1.305 1.237 1.00 95.81 203 ARG A O 1
ATOM 1552 N N . ASP A 1 204 ? 13.850 -1.867 1.015 1.00 96.12 204 ASP A N 1
ATOM 1553 C CA . ASP A 1 204 ? 14.384 -0.925 2.010 1.00 96.12 204 ASP A CA 1
ATOM 1554 C C . ASP A 1 204 ? 13.720 -1.127 3.395 1.00 96.12 204 ASP A C 1
ATOM 1556 O O . ASP A 1 204 ? 13.360 -0.176 4.089 1.00 96.12 204 ASP A O 1
ATOM 1560 N N . THR A 1 205 ? 13.488 -2.391 3.770 1.00 96.94 205 THR A N 1
ATOM 1561 C CA . THR A 1 205 ? 12.595 -2.772 4.874 1.00 96.94 205 THR A CA 1
ATOM 1562 C C . THR A 1 205 ? 13.092 -2.279 6.227 1.00 96.94 205 THR A C 1
ATOM 1564 O O . THR A 1 205 ? 12.288 -1.750 6.988 1.00 96.94 205 THR A O 1
ATOM 1567 N N . ASP A 1 206 ? 14.400 -2.325 6.488 1.00 97.00 206 ASP A N 1
ATOM 1568 C CA . ASP A 1 206 ? 14.994 -1.786 7.719 1.00 97.00 206 ASP A CA 1
ATOM 1569 C C . ASP A 1 206 ? 14.715 -0.286 7.897 1.00 97.00 206 ASP A C 1
ATOM 1571 O O . ASP A 1 206 ? 14.414 0.169 9.000 1.00 97.00 206 ASP A O 1
ATOM 1575 N N . GLU A 1 207 ? 14.759 0.502 6.816 1.00 97.25 207 GLU A N 1
ATOM 1576 C CA . GLU A 1 207 ? 14.455 1.937 6.870 1.00 97.25 207 GLU A CA 1
ATOM 1577 C C . GLU A 1 207 ? 12.967 2.197 7.114 1.00 97.25 207 GLU A C 1
ATOM 1579 O O . GLU A 1 207 ? 12.621 3.106 7.877 1.00 97.25 207 GLU A O 1
ATOM 1584 N N . ILE A 1 208 ? 12.086 1.402 6.492 1.00 97.38 208 ILE A N 1
ATOM 1585 C CA . ILE A 1 208 ? 10.635 1.484 6.711 1.00 97.38 208 ILE A CA 1
ATOM 1586 C C . ILE A 1 208 ? 10.320 1.161 8.177 1.00 97.38 208 ILE A C 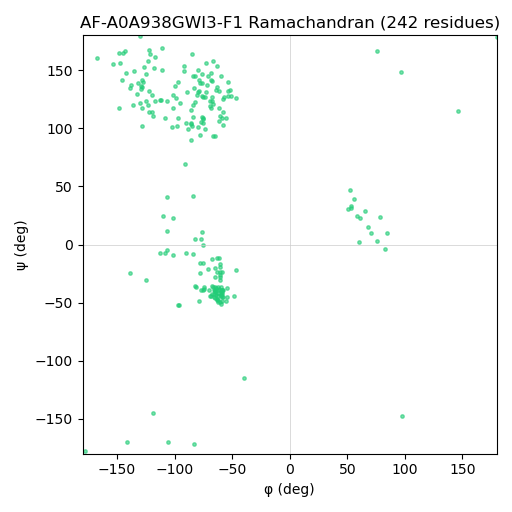1
ATOM 1588 O O . ILE A 1 208 ? 9.630 1.941 8.834 1.00 97.38 208 ILE A O 1
ATOM 1592 N N . VAL A 1 209 ? 10.868 0.056 8.696 1.00 97.38 209 VAL A N 1
ATOM 1593 C CA . VAL A 1 209 ? 10.692 -0.3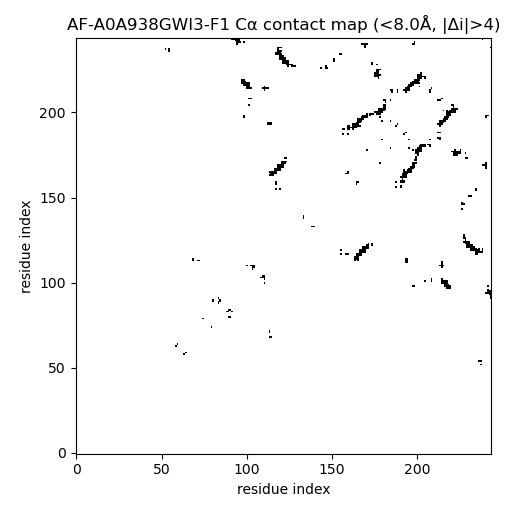94 10.085 1.00 97.38 209 VAL A CA 1
ATOM 1594 C C . VAL A 1 209 ? 11.217 0.660 11.05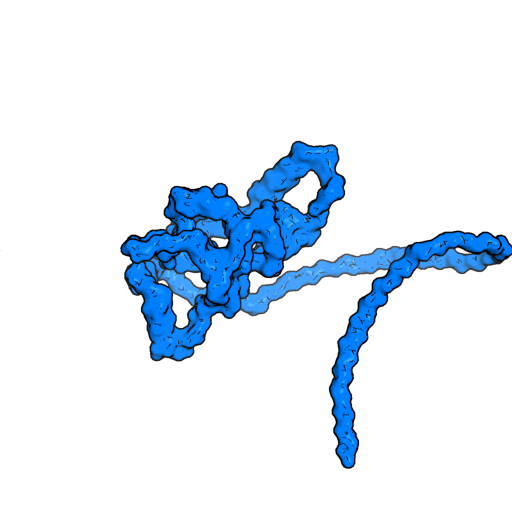8 1.00 97.38 209 VAL A C 1
ATOM 1596 O O . VAL A 1 209 ? 10.497 1.072 11.962 1.00 97.38 209 VAL A O 1
ATOM 1599 N N . LYS A 1 210 ? 12.444 1.157 10.845 1.00 96.00 210 LYS A N 1
ATOM 1600 C CA . LYS A 1 210 ? 13.066 2.191 11.686 1.00 96.00 210 LYS A CA 1
ATOM 1601 C C . LYS A 1 210 ? 12.245 3.478 11.725 1.00 96.00 210 LYS A C 1
ATOM 1603 O O . LYS A 1 210 ? 12.156 4.125 12.764 1.00 96.00 210 LYS A O 1
ATOM 1608 N N . THR A 1 211 ? 11.694 3.878 10.582 1.00 94.00 211 THR A N 1
ATOM 1609 C CA . THR A 1 211 ? 10.913 5.113 10.457 1.00 94.00 211 THR A CA 1
ATOM 1610 C C . THR A 1 211 ? 9.527 4.961 11.082 1.00 94.00 211 THR A C 1
ATOM 1612 O O . THR A 1 211 ? 9.019 5.920 11.661 1.00 94.00 211 THR A O 1
ATOM 1615 N N . GLY A 1 212 ? 8.914 3.777 10.966 1.00 92.94 212 GLY A N 1
ATOM 1616 C CA . GLY A 1 212 ? 7.691 3.404 11.681 1.00 92.94 212 GLY A CA 1
ATOM 1617 C C . GLY A 1 212 ? 6.470 4.280 11.381 1.00 92.94 212 GLY A C 1
ATOM 1618 O O . GLY A 1 212 ? 5.578 4.382 12.215 1.00 92.94 212 GLY A O 1
ATOM 1619 N N . ARG A 1 213 ? 6.432 4.968 10.227 1.00 94.62 213 ARG A N 1
ATOM 1620 C CA . ARG A 1 213 ? 5.374 5.950 9.909 1.00 94.62 213 ARG A CA 1
ATOM 1621 C C . ARG A 1 213 ? 4.087 5.329 9.383 1.00 94.62 213 ARG A C 1
ATOM 1623 O O . ARG A 1 213 ? 3.023 5.846 9.696 1.00 94.62 213 ARG A O 1
ATOM 1630 N N . ILE A 1 214 ? 4.186 4.263 8.591 1.00 95.38 214 ILE A N 1
ATOM 1631 C CA . ILE A 1 214 ? 3.040 3.456 8.159 1.00 95.38 214 ILE A CA 1
ATOM 1632 C C . ILE A 1 214 ? 3.421 1.981 8.211 1.00 95.38 214 ILE A C 1
ATOM 1634 O O . ILE A 1 214 ? 4.502 1.644 7.724 1.00 95.38 214 ILE A O 1
ATOM 1638 N N . PRO A 1 215 ? 2.576 1.088 8.746 1.00 97.50 215 PRO A N 1
ATOM 1639 C CA . PRO A 1 215 ? 2.821 -0.340 8.666 1.00 97.50 215 PRO A CA 1
ATOM 1640 C C . PRO A 1 215 ? 2.689 -0.846 7.231 1.00 97.50 215 PRO A C 1
ATOM 1642 O O . PRO A 1 215 ? 1.815 -0.422 6.470 1.00 97.50 215 PRO A O 1
ATOM 1645 N N . VAL A 1 216 ? 3.570 -1.774 6.865 1.00 98.44 216 VAL A N 1
ATOM 1646 C CA . VAL A 1 216 ? 3.608 -2.375 5.530 1.00 98.44 216 VAL A CA 1
ATOM 1647 C C . VAL A 1 216 ? 3.399 -3.873 5.641 1.00 98.44 216 VAL A C 1
ATOM 1649 O O . VAL A 1 216 ? 4.108 -4.549 6.387 1.00 98.44 216 VAL A O 1
ATOM 1652 N N . TYR A 1 217 ? 2.450 -4.383 4.862 1.00 98.12 217 TYR A N 1
ATOM 1653 C CA . TYR A 1 217 ? 2.178 -5.801 4.690 1.00 98.12 217 TYR A CA 1
ATOM 1654 C C . TYR A 1 217 ? 2.547 -6.194 3.264 1.00 98.12 217 TYR A C 1
ATOM 1656 O O . TYR A 1 217 ? 2.082 -5.598 2.293 1.00 98.12 217 TYR A O 1
ATOM 1664 N N . SER A 1 218 ? 3.410 -7.191 3.125 1.00 97.31 218 SER A N 1
ATOM 1665 C CA . SER A 1 218 ? 3.923 -7.618 1.824 1.00 97.31 218 SER A CA 1
ATOM 1666 C C . SER A 1 218 ? 4.058 -9.128 1.772 1.00 97.31 218 SER A C 1
ATOM 1668 O O . SER A 1 218 ? 4.361 -9.757 2.787 1.00 97.31 218 SER A O 1
ATOM 1670 N N . ARG A 1 219 ? 3.861 -9.716 0.589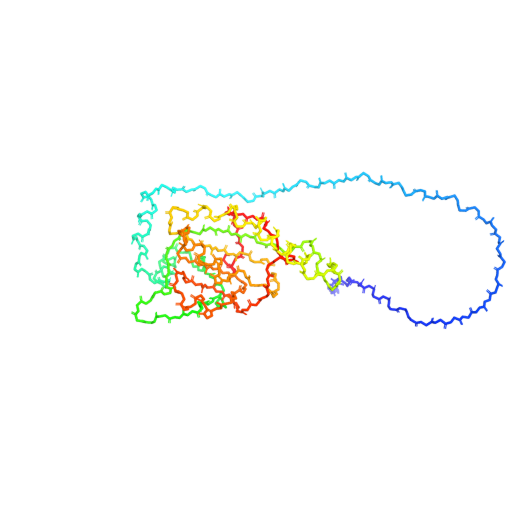 1.00 96.06 219 ARG A N 1
ATOM 1671 C CA . ARG A 1 219 ? 4.087 -11.153 0.383 1.00 96.06 219 ARG A CA 1
ATOM 1672 C C . ARG A 1 219 ? 5.566 -11.521 0.495 1.00 96.06 219 ARG A C 1
ATOM 1674 O O . ARG A 1 219 ? 5.914 -12.620 0.916 1.00 96.06 219 ARG A O 1
ATOM 1681 N N . ARG A 1 220 ? 6.446 -10.631 0.039 1.00 94.62 220 ARG A N 1
ATOM 1682 C CA . ARG A 1 220 ? 7.892 -10.865 -0.058 1.00 94.62 220 ARG A CA 1
ATOM 1683 C C . ARG A 1 220 ? 8.664 -9.595 0.289 1.00 94.62 220 ARG A C 1
ATOM 1685 O O . ARG A 1 220 ? 8.105 -8.501 0.316 1.00 94.62 220 ARG A O 1
ATOM 1692 N N . GLN A 1 221 ? 9.963 -9.738 0.517 1.00 95.44 221 GLN A N 1
ATOM 1693 C CA . GLN A 1 221 ? 10.870 -8.618 0.759 1.00 95.44 221 GLN A CA 1
ATOM 1694 C C . GLN A 1 221 ? 11.944 -8.546 -0.331 1.00 95.44 221 GLN A C 1
ATOM 1696 O O . GLN A 1 221 ? 12.304 -9.558 -0.934 1.00 95.44 221 GLN A O 1
ATOM 1701 N N . GLY A 1 222 ? 12.451 -7.342 -0.582 1.00 93.38 222 GLY A N 1
ATOM 1702 C CA . GLY A 1 222 ? 13.441 -7.048 -1.611 1.00 93.38 222 GLY A CA 1
ATOM 1703 C C . GLY A 1 222 ? 12.823 -6.502 -2.898 1.00 93.38 222 GLY A C 1
ATOM 1704 O O . GLY A 1 222 ? 11.829 -5.778 -2.894 1.00 93.38 222 GLY A O 1
ATOM 1705 N N . GLY A 1 223 ? 13.444 -6.832 -4.024 1.00 91.56 223 GLY A N 1
ATOM 1706 C CA . GLY A 1 223 ? 13.046 -6.353 -5.344 1.00 91.56 223 GLY A CA 1
ATOM 1707 C C . GLY A 1 223 ? 13.850 -5.142 -5.814 1.00 91.56 223 GLY A C 1
ATOM 1708 O O . GLY A 1 223 ? 14.301 -4.297 -5.040 1.00 91.56 223 GLY A O 1
ATOM 1709 N N . GLY A 1 224 ? 14.045 -5.045 -7.129 1.00 90.00 224 GLY A N 1
ATOM 1710 C CA . GLY A 1 224 ? 14.715 -3.880 -7.709 1.00 90.00 224 GLY A CA 1
ATOM 1711 C C . GLY A 1 224 ? 13.762 -2.701 -7.929 1.00 90.00 224 GLY A C 1
ATOM 1712 O O . GLY A 1 224 ? 12.610 -2.707 -7.500 1.00 90.00 224 GLY A O 1
ATOM 1713 N N . VAL A 1 225 ? 14.250 -1.666 -8.607 1.00 89.00 225 VAL A N 1
ATOM 1714 C CA . VAL A 1 225 ? 13.479 -0.443 -8.882 1.00 89.00 225 VAL A CA 1
ATOM 1715 C C . VAL A 1 225 ? 12.289 -0.699 -9.825 1.00 89.00 225 VAL A C 1
ATOM 1717 O O . VAL A 1 225 ? 12.283 -1.679 -10.569 1.00 89.00 225 VAL A O 1
ATOM 1720 N N . ARG A 1 226 ? 11.287 0.189 -9.788 1.00 89.56 226 ARG A N 1
ATOM 1721 C CA . ARG A 1 226 ? 10.062 0.133 -10.615 1.00 89.56 226 ARG A CA 1
ATOM 1722 C C . ARG A 1 226 ? 10.245 0.531 -12.096 1.00 89.56 226 ARG A C 1
ATOM 1724 O O . ARG A 1 226 ? 9.613 -0.111 -12.935 1.00 89.56 226 ARG A O 1
ATOM 1731 N N . PRO A 1 227 ? 11.067 1.547 -12.447 1.00 88.44 227 PRO A N 1
ATOM 1732 C CA . PRO A 1 227 ? 11.232 2.005 -13.826 1.00 88.44 227 PRO A CA 1
ATOM 1733 C C . PRO A 1 227 ? 11.565 0.885 -14.806 1.00 88.44 227 PRO A C 1
ATOM 1735 O O . PRO A 1 227 ? 12.438 0.059 -14.538 1.00 88.44 227 PRO A O 1
ATOM 1738 N N . GLY A 1 228 ? 10.857 0.872 -15.937 1.00 87.00 228 GLY A N 1
ATOM 1739 C CA . GLY A 1 228 ? 11.013 -0.143 -16.980 1.00 87.00 228 GLY A CA 1
ATOM 1740 C C . GLY A 1 228 ? 10.497 -1.538 -16.621 1.00 87.00 228 GLY A C 1
ATOM 1741 O O . GLY A 1 228 ? 10.782 -2.477 -17.353 1.00 87.00 228 GLY A O 1
ATOM 1742 N N . ARG A 1 229 ? 9.771 -1.703 -15.505 1.00 88.81 229 ARG A N 1
ATOM 1743 C CA . ARG A 1 229 ? 9.240 -3.012 -15.082 1.00 88.81 229 ARG A CA 1
ATOM 1744 C C . ARG A 1 229 ? 7.742 -3.035 -14.860 1.00 88.81 229 ARG A C 1
ATOM 1746 O O . ARG A 1 229 ? 7.138 -4.080 -15.071 1.00 88.81 229 ARG A O 1
ATOM 1753 N N . ILE A 1 230 ? 7.153 -1.914 -14.452 1.00 90.19 230 ILE A N 1
ATOM 1754 C CA . ILE A 1 230 ? 5.714 -1.818 -14.201 1.00 90.19 230 ILE A CA 1
ATOM 1755 C C . ILE A 1 230 ? 5.114 -0.550 -14.787 1.00 90.19 230 ILE A C 1
ATOM 1757 O O . ILE A 1 230 ? 5.772 0.491 -14.809 1.00 90.19 230 ILE A O 1
ATOM 1761 N N . TRP A 1 231 ? 3.846 -0.642 -15.172 1.00 89.19 231 TRP A N 1
ATOM 1762 C CA . TRP A 1 231 ? 2.977 0.481 -15.507 1.00 89.19 231 TRP A CA 1
ATOM 1763 C C . TRP A 1 231 ? 1.709 0.428 -14.665 1.00 89.19 231 TRP A C 1
ATOM 1765 O O . TRP A 1 231 ? 1.247 -0.654 -14.302 1.00 89.19 231 TRP A O 1
ATOM 1775 N N . LEU A 1 232 ? 1.169 1.597 -14.326 1.00 91.88 232 LEU A N 1
ATOM 1776 C CA . LEU A 1 232 ? -0.145 1.685 -13.697 1.00 91.88 232 LEU A CA 1
ATOM 1777 C C . LEU A 1 232 ? -1.212 1.391 -14.738 1.00 91.88 232 LEU A C 1
ATOM 1779 O O . LEU A 1 232 ? -1.239 2.034 -15.782 1.00 91.88 232 LEU A O 1
ATOM 1783 N N . ASP A 1 233 ? -2.081 0.448 -14.406 1.00 92.56 233 ASP A N 1
ATOM 1784 C CA . ASP A 1 233 ? -3.238 0.085 -15.214 1.00 92.56 233 ASP A CA 1
ATOM 1785 C C . ASP A 1 233 ? -4.486 0.821 -14.715 1.00 92.56 233 ASP A C 1
ATOM 1787 O O . ASP A 1 233 ? -5.150 1.527 -15.469 1.00 92.56 233 ASP A O 1
ATOM 1791 N N . ALA A 1 234 ? -4.772 0.726 -13.410 1.00 93.75 234 ALA A N 1
ATOM 1792 C CA . ALA A 1 234 ? -6.004 1.266 -12.845 1.00 93.75 234 ALA A CA 1
ATOM 1793 C C . ALA A 1 234 ? -5.888 1.650 -11.362 1.00 93.75 234 ALA A C 1
ATOM 1795 O O . ALA A 1 234 ? -5.075 1.105 -10.613 1.00 93.75 234 ALA A O 1
ATOM 1796 N N . VAL A 1 235 ? -6.753 2.575 -10.936 1.00 96.00 235 VAL A N 1
ATOM 1797 C CA . VAL A 1 235 ? -6.899 3.060 -9.553 1.00 96.00 235 VAL A CA 1
ATOM 1798 C C . VAL A 1 235 ? -8.372 2.972 -9.152 1.00 96.00 235 VAL A C 1
ATOM 1800 O O . VAL A 1 235 ? -9.242 3.269 -9.971 1.00 96.00 235 VAL A O 1
ATOM 1803 N N . ASN A 1 236 ? -8.654 2.591 -7.903 1.00 95.75 236 ASN A N 1
ATOM 1804 C CA . ASN A 1 236 ? -10.002 2.436 -7.346 1.00 95.75 236 ASN A CA 1
ATOM 1805 C C . ASN A 1 236 ? -10.890 1.534 -8.208 1.00 95.75 236 ASN A C 1
ATOM 1807 O O . ASN A 1 236 ? -12.034 1.860 -8.520 1.00 95.75 236 ASN A O 1
ATOM 1811 N N . VAL A 1 237 ? -10.352 0.391 -8.615 1.00 94.62 237 VAL A N 1
ATOM 1812 C CA . VAL A 1 237 ? -11.104 -0.686 -9.263 1.00 94.62 237 VAL A CA 1
ATOM 1813 C C . VAL A 1 237 ? -11.063 -1.932 -8.382 1.00 94.62 237 VAL A C 1
ATOM 1815 O O . VAL A 1 237 ? -10.180 -2.038 -7.527 1.00 94.62 237 VAL A O 1
ATOM 1818 N N . PRO A 1 238 ? -11.971 -2.897 -8.573 1.00 94.44 238 PRO A N 1
ATOM 1819 C CA . PRO A 1 238 ? -11.798 -4.224 -8.005 1.00 94.44 238 PRO A CA 1
ATOM 1820 C C . PRO A 1 238 ? -10.476 -4.827 -8.490 1.00 94.44 238 PRO A C 1
ATOM 1822 O O . PRO A 1 238 ? -10.194 -4.857 -9.693 1.00 94.44 238 PRO A O 1
ATOM 1825 N N . ILE A 1 239 ? -9.659 -5.270 -7.541 1.00 94.88 239 ILE A N 1
ATOM 1826 C CA . ILE A 1 239 ? -8.335 -5.839 -7.785 1.00 94.88 239 ILE A CA 1
ATOM 1827 C C . ILE A 1 239 ? -8.245 -7.251 -7.214 1.00 94.88 239 ILE A C 1
ATOM 1829 O O . ILE A 1 239 ? -9.119 -7.640 -6.453 1.00 94.88 239 ILE A O 1
ATOM 1833 N N . ALA A 1 240 ? -7.204 -7.998 -7.584 1.00 92.12 240 ALA A N 1
ATOM 1834 C CA . ALA A 1 240 ? -6.897 -9.277 -6.954 1.00 92.12 240 ALA A CA 1
ATOM 1835 C C . ALA A 1 240 ? -5.641 -9.106 -6.093 1.00 92.12 240 ALA A C 1
ATOM 1837 O O . ALA A 1 240 ? -4.539 -8.950 -6.621 1.00 92.12 240 ALA A O 1
ATOM 1838 N N . CYS A 1 241 ? -5.789 -9.120 -4.768 1.00 94.94 241 CYS A N 1
ATOM 1839 C CA . CYS A 1 241 ? -4.658 -8.979 -3.849 1.00 94.94 241 CYS A CA 1
ATOM 1840 C C . CYS A 1 241 ? -4.672 -10.116 -2.830 1.00 94.94 241 CYS A C 1
ATOM 1842 O O . CYS A 1 241 ? -5.445 -10.116 -1.880 1.00 94.94 241 CYS A O 1
ATOM 1844 N N . GLY A 1 242 ? -3.806 -11.113 -3.034 1.00 92.12 242 GLY A N 1
ATOM 1845 C CA . GLY A 1 242 ? -3.750 -12.271 -2.143 1.00 92.12 242 GLY A CA 1
ATOM 1846 C C . GLY A 1 242 ? -5.025 -13.122 -2.167 1.00 92.12 242 GLY A C 1
ATOM 1847 O O . GLY A 1 242 ? -5.348 -13.731 -1.163 1.00 92.12 242 GLY A O 1
ATOM 1848 N N . GLY A 1 243 ? -5.762 -13.161 -3.278 1.00 87.88 243 GLY A N 1
ATOM 1849 C CA . GLY A 1 243 ? -7.002 -13.944 -3.379 1.00 87.88 243 GLY A CA 1
ATOM 1850 C C . GLY A 1 243 ? -8.255 -13.256 -2.824 1.00 87.88 243 GLY A C 1
ATOM 1851 O O . GLY A 1 243 ? -9.336 -13.810 -3.001 1.00 87.88 243 GLY A O 1
ATOM 1852 N N . ALA A 1 244 ? -8.112 -12.061 -2.237 1.00 86.50 244 ALA A N 1
ATOM 1853 C CA . ALA A 1 244 ? -9.205 -11.147 -1.904 1.00 86.50 244 ALA A CA 1
ATOM 1854 C C . ALA A 1 244 ? -9.462 -10.123 -3.019 1.00 86.50 244 ALA A C 1
ATOM 1856 O O . ALA A 1 244 ? -8.496 -9.797 -3.764 1.00 86.50 244 ALA A O 1
#

Foldseek 3Di:
DDDDDDDDDDPDDDDDDDDDDDDDDDDDDDDDDPPDPDPPPDDDDDDDDDDPDDDDDDDPDPVVQVVVCVVCVPDDPVNVQVVCVVVVNHPPVPFAPLFAWLD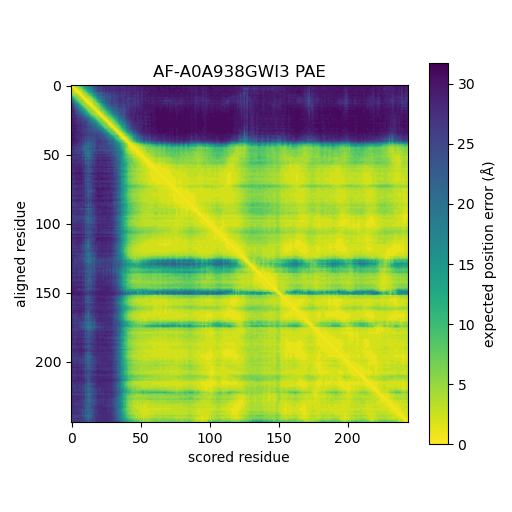ADPPPRLLDAAADEKEWEKDWDPFDDDPPPAPDDVRVVVLLVVCVVVDPCVVGLLVQQSARYEYEYPDNPQDQAAPAELVVVVSSLVNRHAEYTAAAEHENSVNCVVVSSHIYTYSYYHGDYDRNTIDTDDIPDDHQGRND

Nearest PDB structures (foldseek):
  3k4i-assembly1_B  TM=8.673E-01  e=6.883E-09  Pseudomonas syringae pv. tomato
  3k4i-assembly1_C  TM=8.126E-01  e=1.742E-08  Pseudomonas syringae pv. tomato
  5x15-assembly1_A-2  TM=8.006E-01  e=9.265E-08  Streptomyces coelicolor A3(2)
  5x15-assembly1_C-2  TM=8.193E-01  e=3.399E-07  Streptomyces coelicolor A3(2)
  3noj-assembly1_A  TM=7.378E-01  e=1.617E-07  Pseudomonas putida F1

Secondary structure (DSSP, 8-state):
-PPPPPP----------------------------------PPP-PPPP---SPPPP----HHHHHHHHHHHTT--HHHHHHHHHHTT-TTTTPPPTT-EES---SSS-TT----EEEEEEEEE-S----TTSSSSHHHHHHHHHHHHHS-GGGGTGGGGGGS-EEEEEE-TT-TTBEEE-HHHHHHHHHTTEEEEEEEEEE-SHHHHHHH-SS-EEEEEE--B-STTTEEEEEESS---STT-

Radius of gyration: 26.35 Å; Cα contacts (8 Å, |Δi|>4): 325; chains: 1; bounding box: 53×64×88 Å

Sequence (244 aa):
MKLRPPLRSLLACSLTCLAGPPAASAAQTTAQSAAGLAPTAGALTTPEPRRILQNKSFDDSDAARERILELFRDLRVTDVCDGLDAIGLQDIGAMDQAIRPLWRDTEKFSHRFVGFAVTVRYVPAQLRVGQNSFPGYEAYKKFKSEQYQQSSEKAWVPLGQRGHAVVVFDAGEVGYVGFIGSNNSLNWAKNGFVGAVTNANARDTDEIVKTGRIPVYSRRQGGGVRPGRIWLDAVNVPIACGGA

Solvent-accessible surface area (backbone atoms only — not comparable to full-atom values): 15087 Å² total; per-residue (Å²): 138,86,85,80,82,84,88,77,87,78,82,82,79,85,81,82,87,84,87,88,88,88,84,92,77,93,75,84,86,75,90,71,86,76,77,76,79,70,79,76,79,70,84,87,80,82,85,80,89,79,84,80,82,76,84,83,88,76,82,79,48,69,70,54,49,51,54,52,49,62,75,47,68,83,58,50,73,65,58,52,48,55,57,31,43,74,73,73,42,64,75,68,75,48,54,40,80,60,48,37,60,81,63,85,44,91,86,78,44,75,51,65,74,76,63,48,77,45,29,37,36,33,37,64,35,99,42,92,74,60,91,81,72,43,100,42,70,67,54,45,50,49,51,46,48,49,47,60,72,68,30,61,56,76,80,51,51,72,74,15,63,82,44,44,16,22,44,35,31,19,43,62,83,46,75,74,32,24,80,42,36,41,71,59,49,53,51,38,35,77,28,24,26,44,30,38,38,30,57,36,21,31,18,58,55,71,57,38,62,74,64,62,70,44,36,44,30,21,40,41,74,37,47,45,76,49,65,59,47,53,38,73,74,49,67,72,53,95,63,63,36,43,86,49

Mean predicted aligned error: 10.95 Å

pLDDT: mean 84.15, std 20.19, range [30.31, 98.5]